Protein AF-A0A4S8HKI6-F1 (afdb_monomer)

pLDDT: mean 85.61, std 15.05, range [47.53, 98.5]

Solvent-accessible surface area (backbone atoms only — not comparable to full-atom values): 11662 Å² total; per-residue (Å²): 144,85,76,68,74,72,68,68,72,68,76,62,82,80,56,52,63,74,30,17,87,84,38,19,69,59,22,41,39,54,48,58,76,72,48,58,68,68,61,51,50,51,51,51,52,51,44,50,51,44,29,67,66,37,73,89,44,83,36,55,47,68,68,48,38,51,49,52,54,55,51,49,60,55,46,56,44,35,53,42,26,53,49,51,52,43,52,52,51,54,53,65,75,52,72,72,84,74,88,76,61,76,68,60,72,59,65,76,49,80,81,59,84,74,62,50,74,67,40,67,75,41,31,66,57,48,54,51,53,48,62,70,75,43,53,69,70,56,52,56,50,52,50,51,55,48,48,51,36,35,53,72,51,59,86,86,44,90,79,67,69,53,45,70,58,48,53,53,52,47,54,53,50,52,36,42,53,49,8,50,50,47,44,51,53,52,54,57,52,51,53,55,52,53,53,54,53,58,62,73,75,108

Secondary structure (DSSP, 8-state):
--SSHHHHGGGSPPPHHHHTTT-HHHHHHHHHHHS-HHHHHHHHHHHHHHHHH-TTSGGGSHHHHHHHHHHHHHHHHHHHHHHHHHHHHHHHHS--SS---HHHHHTT-TT--S--HHHHH-THHHHHHHHHHS-HHHHHHHHHHHHHHHHS--TTSTT---HHHHHHHHHHHHHHHHHHHHHHHHHHHHHHHHHHHHHTT-

Structure (mmCIF, N/CA/C/O backbone):
data_AF-A0A4S8HKI6-F1
#
_entry.id   AF-A0A4S8HKI6-F1
#
loop_
_atom_site.group_PDB
_atom_site.id
_atom_site.type_symbol
_atom_site.label_atom_id
_atom_site.label_alt_id
_atom_site.label_comp_id
_atom_site.label_asym_id
_atom_site.label_entity_id
_atom_site.label_seq_id
_atom_site.pdbx_PDB_ins_code
_atom_site.Cartn_x
_atom_site.Cartn_y
_atom_site.Cartn_z
_atom_site.occupancy
_atom_site.B_iso_or_equiv
_atom_site.auth_seq_id
_atom_site.auth_comp_id
_atom_site.auth_asym_id
_atom_site.auth_atom_id
_atom_site.pdbx_PDB_model_num
ATOM 1 N N . MET A 1 1 ? -36.239 -19.008 -20.491 1.00 48.88 1 MET A N 1
ATOM 2 C CA . MET A 1 1 ? -35.028 -19.655 -19.942 1.00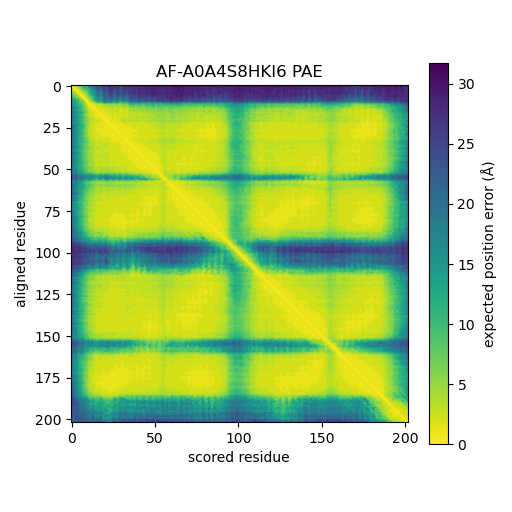 48.88 1 MET A CA 1
ATOM 3 C C . MET A 1 1 ? -33.918 -18.611 -19.853 1.00 48.88 1 MET A C 1
ATOM 5 O O . MET A 1 1 ? -33.192 -18.470 -20.813 1.00 48.88 1 MET A O 1
ATOM 9 N N . ASN A 1 2 ? -33.853 -17.813 -18.780 1.00 49.78 2 ASN A N 1
ATOM 10 C CA . ASN A 1 2 ? -32.766 -16.835 -18.533 1.00 49.78 2 ASN A CA 1
ATOM 11 C C . ASN A 1 2 ? -32.572 -16.546 -17.024 1.00 49.78 2 ASN A C 1
ATOM 13 O O . ASN A 1 2 ? -31.948 -15.566 -16.647 1.00 49.78 2 ASN A O 1
ATOM 17 N N . SER A 1 3 ? -33.130 -17.386 -16.142 1.00 54.09 3 SER A N 1
ATOM 18 C CA . SER A 1 3 ? -33.258 -17.087 -14.703 1.00 54.09 3 SER A CA 1
ATOM 19 C C . SER A 1 3 ? -32.370 -17.946 -13.796 1.00 54.09 3 SER A C 1
ATOM 21 O O . SER A 1 3 ? -32.355 -17.718 -12.593 1.00 54.09 3 SER A O 1
ATOM 23 N N . VAL A 1 4 ? -31.658 -18.941 -14.336 1.00 49.88 4 VAL A N 1
ATOM 24 C CA . VAL A 1 4 ? -30.911 -19.917 -13.515 1.00 49.88 4 VAL A CA 1
ATOM 25 C C . VAL A 1 4 ? -29.419 -19.571 -13.420 1.00 49.88 4 VAL A C 1
ATOM 27 O O . VAL A 1 4 ? -28.803 -19.820 -12.394 1.00 49.88 4 VAL A O 1
ATOM 30 N N . VAL A 1 5 ? -28.853 -18.883 -14.419 1.00 50.66 5 VAL A N 1
ATOM 31 C CA . VAL A 1 5 ? -27.419 -18.520 -14.433 1.00 50.66 5 VAL A CA 1
ATOM 32 C C . VAL A 1 5 ? -27.085 -17.398 -13.434 1.00 50.66 5 VAL A C 1
ATOM 34 O O . VAL A 1 5 ? -25.952 -17.291 -12.985 1.00 50.66 5 VAL A O 1
ATOM 37 N N . ALA A 1 6 ? -28.064 -16.583 -13.023 1.00 51.50 6 ALA A N 1
ATOM 38 C CA . ALA A 1 6 ? -27.828 -15.471 -12.097 1.00 51.50 6 ALA A CA 1
ATOM 39 C C . ALA A 1 6 ? -27.649 -15.906 -10.627 1.00 51.50 6 ALA A C 1
ATOM 41 O O . ALA A 1 6 ? -27.037 -15.177 -9.853 1.00 51.50 6 ALA A O 1
ATOM 42 N N . ALA A 1 7 ? -28.162 -17.077 -10.231 1.00 50.75 7 ALA A N 1
ATOM 43 C CA . ALA A 1 7 ? -28.170 -17.500 -8.827 1.00 50.75 7 ALA A CA 1
ATOM 44 C C . ALA A 1 7 ? -26.897 -18.258 -8.401 1.00 50.75 7 ALA A C 1
ATOM 46 O O . ALA A 1 7 ? -26.519 -18.199 -7.236 1.00 50.75 7 ALA A O 1
ATOM 47 N N . GLU A 1 8 ? -26.202 -18.930 -9.324 1.00 50.12 8 GLU A N 1
ATOM 48 C CA . GLU A 1 8 ? -24.994 -19.712 -8.998 1.00 50.12 8 GLU A CA 1
ATOM 49 C C . GLU A 1 8 ? -23.696 -18.885 -8.989 1.00 50.12 8 GLU A C 1
ATOM 51 O O . GLU A 1 8 ? -22.711 -19.290 -8.372 1.00 50.12 8 GLU A O 1
ATOM 56 N N . VAL A 1 9 ? -23.686 -17.698 -9.607 1.00 54.78 9 VAL A N 1
ATOM 57 C CA . VAL A 1 9 ? -22.499 -16.818 -9.670 1.00 54.78 9 VAL A CA 1
ATOM 58 C C . VAL A 1 9 ? -22.186 -16.148 -8.315 1.00 54.78 9 VAL A C 1
ATOM 60 O O . VAL A 1 9 ? -21.063 -15.702 -8.096 1.00 54.78 9 VAL A O 1
ATOM 63 N N . LEU A 1 10 ? -23.130 -16.148 -7.366 1.00 57.88 10 LEU A N 1
ATOM 64 C CA . LEU A 1 10 ? -23.030 -15.468 -6.063 1.00 57.88 10 LEU A CA 1
ATOM 65 C C . LEU A 1 10 ? -22.476 -16.324 -4.905 1.00 57.88 10 LEU A C 1
ATOM 67 O O . LEU A 1 10 ? -22.421 -15.847 -3.777 1.00 57.88 10 LEU A O 1
ATOM 71 N N . ASN A 1 11 ? -22.031 -17.562 -5.151 1.00 77.50 11 ASN A N 1
ATOM 72 C CA . ASN A 1 11 ? -21.478 -18.427 -4.093 1.00 77.50 11 ASN A CA 1
ATOM 73 C C . ASN A 1 11 ? -19.980 -18.207 -3.808 1.00 77.50 11 ASN A C 1
ATOM 75 O O . ASN A 1 11 ? -19.404 -18.903 -2.970 1.00 77.50 11 ASN A O 1
ATOM 79 N N . LYS A 1 12 ? -19.317 -17.274 -4.502 1.00 78.38 12 LYS A N 1
ATOM 80 C CA . LYS A 1 12 ? -17.920 -16.936 -4.206 1.00 78.38 12 LYS A CA 1
ATOM 81 C C . LYS A 1 12 ? -17.862 -15.932 -3.051 1.00 78.38 12 LYS A C 1
ATOM 83 O O . LYS A 1 12 ? -18.646 -14.984 -3.053 1.00 78.38 12 LYS A O 1
ATOM 88 N N . PRO A 1 13 ? -16.945 -16.103 -2.081 1.00 81.50 13 PRO A N 1
ATOM 89 C CA . PRO A 1 13 ? -16.710 -15.081 -1.070 1.00 81.50 13 PRO A CA 1
ATOM 90 C C . PRO A 1 13 ? -16.376 -13.739 -1.737 1.00 81.50 13 PRO A C 1
ATOM 92 O O . PRO A 1 13 ? -15.633 -13.748 -2.722 1.00 81.50 13 PRO A O 1
ATOM 95 N N . PRO A 1 14 ? -16.867 -12.606 -1.203 1.00 85.44 14 PRO A N 1
ATOM 96 C CA . PRO A 1 14 ? -16.538 -11.294 -1.747 1.00 85.44 14 PRO A CA 1
ATOM 97 C C . PRO A 1 14 ? -15.029 -11.058 -1.678 1.00 85.44 14 PRO A C 1
ATOM 99 O O . PRO A 1 14 ? -14.373 -11.476 -0.707 1.00 85.44 14 PRO A O 1
ATOM 102 N N . LEU A 1 15 ? -14.485 -10.388 -2.693 1.00 89.00 15 LEU A N 1
ATOM 103 C CA . LEU A 1 15 ? -13.084 -9.966 -2.709 1.00 89.00 15 LEU A CA 1
ATOM 104 C C . LEU A 1 15 ? -12.841 -8.895 -1.635 1.00 89.00 15 LEU A C 1
ATOM 106 O O . LEU A 1 15 ? -13.753 -8.164 -1.253 1.00 89.00 15 LEU A O 1
ATOM 110 N N . CYS A 1 16 ? -11.609 -8.775 -1.132 1.00 90.94 16 CYS A N 1
ATOM 111 C CA . CYS A 1 16 ? -11.293 -7.778 -0.100 1.00 90.94 16 CYS A CA 1
ATOM 112 C C . CYS A 1 16 ? -11.564 -6.342 -0.582 1.00 90.94 16 CYS A C 1
ATOM 114 O O . CYS A 1 16 ? -12.108 -5.542 0.177 1.00 90.94 16 CYS A O 1
ATOM 116 N N . ILE A 1 17 ? -11.291 -6.054 -1.859 1.00 93.56 17 ILE A N 1
ATOM 117 C CA . ILE A 1 17 ? -11.549 -4.746 -2.475 1.00 93.56 17 ILE A CA 1
ATOM 118 C C . ILE A 1 17 ? -13.040 -4.364 -2.454 1.00 93.56 17 ILE A C 1
ATOM 120 O O . ILE A 1 17 ? -13.378 -3.198 -2.285 1.00 93.56 17 ILE A O 1
ATOM 124 N N . GLU A 1 18 ? -13.948 -5.343 -2.525 1.00 92.56 18 GLU A N 1
ATOM 125 C CA . GLU A 1 18 ? -15.399 -5.111 -2.465 1.00 92.56 18 GLU A CA 1
ATOM 126 C C . GLU A 1 18 ? -15.857 -4.679 -1.064 1.00 92.56 18 GLU A C 1
ATOM 128 O O . GLU A 1 18 ? -16.915 -4.071 -0.911 1.00 92.56 18 GLU A O 1
ATOM 133 N N . LEU A 1 19 ? -15.061 -4.970 -0.029 1.00 93.69 19 LEU A N 1
ATOM 134 C CA . LEU A 1 19 ? -15.367 -4.604 1.352 1.00 93.69 19 LEU A CA 1
ATOM 135 C C . LEU A 1 19 ? -14.897 -3.195 1.712 1.00 93.69 19 LEU A C 1
ATOM 137 O O . LEU A 1 19 ? -15.393 -2.640 2.689 1.00 93.69 19 LEU A O 1
ATOM 141 N N . VAL A 1 20 ? -13.976 -2.603 0.948 1.00 95.81 20 VAL A N 1
ATOM 142 C CA . VAL A 1 20 ? -13.347 -1.307 1.256 1.00 95.81 20 VAL A CA 1
ATOM 143 C C . VAL A 1 20 ? -14.373 -0.214 1.545 1.00 95.81 20 VAL A C 1
ATOM 145 O O . VAL A 1 20 ? -14.233 0.555 2.501 1.00 95.81 20 VAL A O 1
ATOM 148 N N . GLU A 1 21 ? -15.421 -0.135 0.725 1.00 94.62 21 GLU A N 1
ATOM 149 C CA . GLU A 1 21 ? -16.392 0.946 0.840 1.00 94.62 21 GLU A CA 1
ATOM 150 C C . GLU A 1 21 ? -17.306 0.799 2.046 1.00 94.62 21 GLU A C 1
ATOM 152 O O . GLU A 1 21 ? -17.712 1.819 2.607 1.00 94.62 21 GLU A O 1
ATOM 157 N N . THR A 1 22 ? -17.638 -0.435 2.436 1.00 95.00 22 THR A N 1
ATOM 158 C CA . THR A 1 22 ? -18.609 -0.756 3.490 1.00 95.00 22 THR A CA 1
ATOM 159 C C . THR A 1 22 ? -17.942 -0.993 4.839 1.00 95.00 22 THR A C 1
ATOM 161 O O . THR A 1 22 ? -18.413 -0.476 5.855 1.00 95.00 22 THR A O 1
ATOM 164 N N . ASP A 1 23 ? -16.811 -1.686 4.852 1.00 95.31 23 ASP A N 1
ATOM 165 C CA . ASP A 1 23 ? -16.097 -2.134 6.044 1.00 95.31 23 ASP A CA 1
ATOM 166 C C . ASP A 1 23 ? -14.570 -2.170 5.794 1.00 95.31 23 ASP A C 1
ATOM 168 O O . ASP A 1 23 ? -13.978 -3.235 5.591 1.00 95.31 23 ASP A O 1
ATOM 172 N N . PRO A 1 24 ? -13.911 -0.994 5.779 1.00 96.12 24 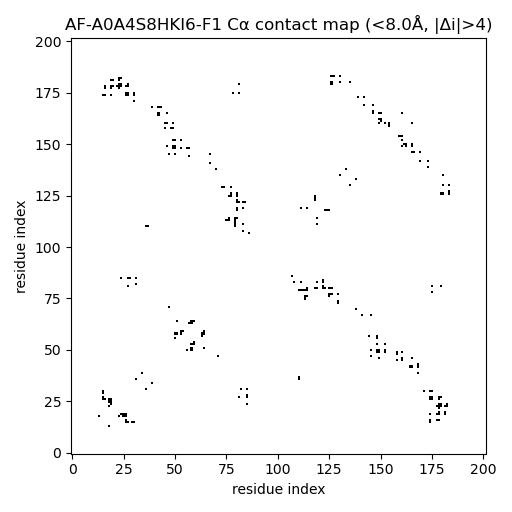PRO A N 1
ATOM 173 C CA . PRO A 1 24 ? -12.492 -0.886 5.462 1.00 96.12 24 PRO A CA 1
ATOM 174 C C . PRO A 1 24 ? -11.594 -1.591 6.486 1.00 96.12 24 PRO A C 1
ATOM 176 O O . PRO A 1 24 ? -10.583 -2.169 6.104 1.00 96.12 24 PRO A O 1
ATOM 179 N N . LEU A 1 25 ? -11.960 -1.601 7.774 1.00 95.12 25 LEU A N 1
ATOM 180 C CA . LEU A 1 25 ? -11.174 -2.306 8.795 1.00 95.12 25 LEU A CA 1
ATOM 181 C C . LEU A 1 25 ? -11.209 -3.819 8.572 1.00 95.12 25 LEU A C 1
ATOM 183 O O . LEU A 1 25 ? -10.178 -4.481 8.674 1.00 95.12 25 LEU A O 1
ATOM 187 N N . ARG A 1 26 ? -12.363 -4.369 8.178 1.00 94.88 26 ARG A N 1
ATOM 188 C CA . ARG A 1 26 ? -12.456 -5.779 7.796 1.00 94.88 26 ARG A CA 1
ATOM 189 C C . ARG A 1 26 ? -11.697 -6.094 6.511 1.00 94.88 26 ARG A C 1
ATOM 191 O O . ARG A 1 26 ? -11.123 -7.175 6.419 1.00 94.88 26 ARG A O 1
ATOM 198 N N . ALA A 1 27 ? -11.677 -5.188 5.533 1.00 96.75 27 ALA A N 1
ATOM 199 C CA . ALA A 1 27 ? -10.852 -5.351 4.336 1.00 96.75 27 ALA A CA 1
ATOM 200 C C . ALA A 1 27 ? -9.359 -5.443 4.703 1.00 96.75 27 ALA A C 1
ATOM 202 O O . ALA A 1 27 ? -8.692 -6.384 4.278 1.00 96.75 27 ALA A O 1
ATOM 203 N N . ILE A 1 28 ? -8.874 -4.539 5.568 1.00 96.69 28 ILE A N 1
ATOM 204 C CA . ILE A 1 28 ? -7.500 -4.558 6.103 1.00 96.69 28 ILE A CA 1
ATOM 205 C C . ILE A 1 28 ? -7.210 -5.880 6.816 1.00 96.69 28 ILE A C 1
ATOM 207 O O . ILE A 1 28 ? -6.212 -6.532 6.516 1.00 96.69 28 ILE A O 1
ATOM 211 N N . ALA A 1 29 ? -8.099 -6.302 7.720 1.00 95.62 29 ALA A N 1
ATOM 212 C CA . ALA A 1 29 ? -7.920 -7.539 8.470 1.00 95.62 29 ALA A CA 1
ATOM 213 C C . ALA A 1 29 ? -7.820 -8.759 7.548 1.00 95.62 29 ALA A C 1
ATOM 215 O O . ALA A 1 29 ? -6.888 -9.541 7.678 1.00 95.62 29 ALA A O 1
ATOM 216 N N . ARG A 1 30 ? -8.708 -8.881 6.551 1.00 95.25 30 ARG A N 1
ATOM 217 C CA . ARG A 1 30 ? -8.679 -10.016 5.616 1.00 95.25 30 ARG A CA 1
ATOM 218 C C . ARG A 1 30 ? -7.404 -10.076 4.783 1.00 95.25 30 ARG A C 1
ATOM 220 O O . ARG A 1 30 ? -6.958 -11.180 4.486 1.00 95.25 30 ARG A O 1
ATOM 227 N N . VAL A 1 31 ? -6.843 -8.929 4.393 1.00 96.69 31 VAL A N 1
ATOM 228 C CA . VAL A 1 31 ? -5.553 -8.908 3.692 1.00 96.69 31 VAL A CA 1
ATOM 229 C C . VAL A 1 31 ? -4.468 -9.444 4.622 1.00 96.69 31 VAL A C 1
ATOM 231 O O . VAL A 1 31 ? -3.830 -10.432 4.268 1.00 96.69 31 VAL A O 1
ATOM 234 N N . PHE A 1 32 ? -4.322 -8.892 5.832 1.00 96.25 32 PHE A N 1
ATOM 235 C CA . PHE A 1 32 ? -3.295 -9.339 6.784 1.00 96.25 32 PHE A CA 1
ATOM 236 C C . PHE A 1 32 ? -3.469 -10.782 7.274 1.00 96.25 32 PHE A C 1
ATOM 238 O O . PHE A 1 32 ? -2.469 -11.459 7.483 1.00 96.25 32 PHE A O 1
ATOM 245 N N . ASP A 1 33 ? -4.697 -11.290 7.374 1.00 94.62 33 ASP A N 1
ATOM 246 C CA . ASP A 1 33 ? -4.962 -12.700 7.687 1.00 94.62 33 ASP A CA 1
ATOM 247 C C . ASP A 1 33 ? -4.514 -13.647 6.556 1.00 94.62 33 ASP A C 1
ATOM 249 O O . ASP A 1 33 ? -4.295 -14.838 6.783 1.00 94.62 33 ASP A O 1
ATOM 253 N N . SER A 1 34 ? -4.410 -13.139 5.323 1.00 95.12 34 SER A N 1
ATOM 254 C CA . SER A 1 34 ? -4.091 -13.929 4.126 1.00 95.12 34 SER A CA 1
ATOM 255 C C . SER A 1 34 ? -2.624 -13.865 3.694 1.00 95.12 34 SER A C 1
ATOM 257 O O . SER A 1 34 ? -2.202 -14.681 2.870 1.00 95.12 34 SER A O 1
ATOM 259 N N . ILE A 1 35 ? -1.842 -12.935 4.251 1.00 95.06 35 ILE A N 1
ATOM 260 C CA . ILE A 1 35 ? -0.442 -12.707 3.878 1.00 95.06 35 ILE A CA 1
ATOM 261 C C . ILE A 1 35 ? 0.488 -12.856 5.082 1.00 95.06 35 ILE A C 1
ATOM 263 O O . ILE A 1 35 ? 0.145 -12.516 6.209 1.00 95.06 35 ILE A O 1
ATOM 267 N N . ASP A 1 36 ? 1.722 -13.290 4.832 1.00 94.25 36 ASP A N 1
ATOM 268 C CA . ASP A 1 36 ? 2.803 -13.067 5.789 1.00 94.25 36 ASP A CA 1
ATOM 269 C C . ASP A 1 36 ? 3.372 -11.658 5.581 1.00 94.25 36 ASP A C 1
ATOM 271 O O . ASP A 1 36 ? 3.884 -11.344 4.503 1.00 94.25 36 ASP A O 1
ATOM 275 N N . PHE A 1 37 ? 3.267 -10.802 6.601 1.00 94.00 37 PHE A N 1
ATOM 276 C CA . PHE A 1 37 ? 3.624 -9.386 6.477 1.00 94.00 37 PHE A CA 1
ATOM 277 C C . PHE A 1 37 ? 5.104 -9.161 6.126 1.00 94.00 37 PHE A C 1
ATOM 279 O O . PHE A 1 37 ? 5.413 -8.281 5.322 1.00 94.00 37 PHE A O 1
ATOM 286 N N . ASP A 1 38 ? 6.018 -9.988 6.640 1.00 92.44 38 ASP A N 1
ATOM 287 C CA . ASP A 1 38 ? 7.451 -9.852 6.353 1.00 92.44 38 ASP A CA 1
ATOM 288 C C . ASP A 1 38 ? 7.759 -10.256 4.909 1.00 92.44 38 ASP A C 1
ATOM 290 O O . ASP A 1 38 ? 8.489 -9.563 4.195 1.00 92.44 38 ASP A O 1
ATOM 294 N N . CYS A 1 39 ? 7.145 -11.342 4.432 1.00 92.62 39 CYS A N 1
ATOM 295 C CA . CYS A 1 39 ? 7.224 -11.753 3.036 1.00 92.62 39 CYS A CA 1
ATOM 296 C C . CYS A 1 39 ? 6.630 -10.694 2.099 1.00 92.62 39 CYS A C 1
ATOM 298 O O . CYS A 1 39 ? 7.230 -10.380 1.067 1.00 92.62 39 CYS A O 1
ATOM 300 N N . PHE A 1 40 ? 5.481 -10.118 2.462 1.00 95.12 40 PHE A N 1
ATOM 301 C CA . PHE A 1 40 ? 4.851 -9.036 1.711 1.00 95.12 40 PHE A CA 1
ATOM 302 C C . PHE A 1 40 ? 5.788 -7.830 1.591 1.00 95.12 40 PHE A C 1
ATOM 304 O O . PHE A 1 40 ? 6.064 -7.383 0.478 1.00 95.12 40 PHE A O 1
ATOM 311 N N . ARG A 1 41 ? 6.376 -7.371 2.701 1.00 94.62 41 ARG A N 1
ATOM 312 C CA . ARG A 1 41 ? 7.347 -6.265 2.710 1.00 94.62 41 ARG A CA 1
ATOM 313 C C . ARG A 1 41 ? 8.603 -6.556 1.909 1.00 94.62 41 ARG A C 1
ATOM 315 O O . ARG A 1 41 ? 9.098 -5.674 1.211 1.00 94.62 41 ARG A O 1
ATOM 322 N N . LEU A 1 42 ? 9.124 -7.778 1.996 1.00 93.06 42 LEU A N 1
ATOM 323 C CA . LEU A 1 42 ? 10.285 -8.191 1.216 1.00 93.06 42 LEU A CA 1
ATOM 324 C C . LEU A 1 42 ? 9.982 -8.145 -0.287 1.00 93.06 42 LEU A C 1
ATOM 326 O O . LEU A 1 42 ? 10.806 -7.660 -1.062 1.00 93.06 42 LEU A O 1
ATOM 330 N N . ASN A 1 43 ? 8.811 -8.633 -0.707 1.00 93.44 43 ASN A N 1
ATOM 331 C CA . ASN A 1 43 ? 8.390 -8.568 -2.107 1.00 93.44 43 ASN A CA 1
ATOM 332 C C . ASN A 1 43 ? 8.165 -7.119 -2.555 1.00 93.44 43 ASN A C 1
ATOM 334 O O . ASN A 1 43 ? 8.610 -6.757 -3.641 1.00 93.44 43 ASN A O 1
ATOM 338 N N . LEU A 1 44 ? 7.555 -6.289 -1.708 1.00 96.06 44 LEU A N 1
ATOM 339 C CA . LEU A 1 44 ? 7.323 -4.872 -1.972 1.00 96.06 44 LEU A CA 1
ATOM 340 C C . LEU A 1 44 ? 8.642 -4.098 -2.149 1.00 96.06 44 LEU A C 1
ATOM 342 O O . LEU A 1 44 ? 8.796 -3.358 -3.115 1.00 96.06 44 LEU A O 1
ATOM 346 N N . ASN A 1 45 ? 9.631 -4.339 -1.283 1.00 95.38 45 ASN A N 1
ATOM 347 C CA . ASN A 1 45 ? 10.972 -3.756 -1.400 1.00 95.38 45 ASN A CA 1
ATOM 348 C C . ASN A 1 45 ? 11.686 -4.202 -2.682 1.00 95.38 45 ASN A C 1
ATOM 350 O O . ASN A 1 45 ? 12.266 -3.384 -3.391 1.00 95.38 45 ASN A O 1
ATOM 354 N N . ARG A 1 46 ? 11.617 -5.494 -3.026 1.00 93.62 46 ARG A N 1
ATOM 355 C CA . ARG A 1 46 ? 12.173 -5.992 -4.294 1.00 93.62 46 ARG A CA 1
ATOM 356 C C . ARG A 1 46 ? 11.507 -5.326 -5.492 1.00 93.62 46 ARG A C 1
ATOM 358 O O . ARG A 1 46 ? 12.211 -4.895 -6.392 1.00 93.62 46 ARG A O 1
ATOM 365 N N . TRP A 1 47 ? 10.182 -5.210 -5.485 1.00 95.12 47 TRP A N 1
ATOM 366 C CA . TRP A 1 47 ? 9.425 -4.531 -6.535 1.00 95.12 47 TRP A CA 1
ATOM 367 C C . TRP A 1 47 ? 9.789 -3.051 -6.657 1.00 95.12 47 TRP A C 1
ATOM 369 O O . TRP A 1 47 ? 9.950 -2.550 -7.768 1.00 95.12 47 TRP A O 1
ATOM 379 N N . PHE A 1 48 ? 10.002 -2.364 -5.539 1.00 95.75 48 PHE A N 1
ATOM 380 C CA . PHE A 1 48 ? 10.492 -0.991 -5.536 1.00 95.75 48 PHE A CA 1
ATOM 381 C C . PHE A 1 48 ? 11.875 -0.883 -6.178 1.00 95.75 48 PHE A C 1
ATOM 383 O O . PHE A 1 48 ? 12.044 -0.136 -7.137 1.00 95.75 48 PHE A O 1
ATOM 390 N N . HIS A 1 49 ? 12.849 -1.667 -5.710 1.00 93.31 49 HIS A N 1
ATOM 391 C CA . HIS A 1 49 ? 14.203 -1.647 -6.267 1.00 93.31 49 HIS A CA 1
ATOM 392 C C . HIS A 1 49 ? 14.212 -1.925 -7.764 1.00 93.31 49 HIS A C 1
ATOM 394 O O . HIS A 1 49 ? 14.858 -1.209 -8.523 1.00 93.31 49 HIS A O 1
ATOM 400 N N . ALA A 1 50 ? 13.438 -2.917 -8.182 1.00 91.00 50 ALA A N 1
ATOM 401 C CA . ALA A 1 50 ? 13.375 -3.323 -9.566 1.00 91.00 50 ALA A CA 1
ATOM 402 C C . ALA A 1 50 ? 12.774 -2.207 -10.454 1.00 91.00 50 ALA A C 1
ATOM 404 O O . ALA A 1 50 ? 13.285 -1.944 -11.537 1.00 91.00 50 ALA A O 1
ATOM 405 N N . ALA A 1 51 ? 11.787 -1.447 -9.964 1.00 92.12 51 ALA A N 1
ATOM 406 C CA . ALA A 1 51 ? 11.262 -0.275 -10.672 1.00 92.12 51 ALA A CA 1
ATOM 407 C C . ALA A 1 51 ? 12.261 0.897 -10.761 1.00 92.12 51 ALA A C 1
ATOM 409 O O . ALA A 1 51 ? 12.269 1.620 -11.753 1.00 92.12 51 ALA A O 1
ATOM 410 N N . ILE A 1 52 ? 13.108 1.087 -9.745 1.00 91.62 52 ILE A N 1
ATOM 411 C CA . ILE A 1 52 ? 14.126 2.153 -9.711 1.00 91.62 52 ILE A CA 1
ATOM 412 C C . ILE A 1 52 ? 15.342 1.817 -10.590 1.00 91.62 52 ILE A C 1
ATOM 414 O O . ILE A 1 52 ? 15.981 2.718 -11.144 1.00 91.62 52 ILE A O 1
ATOM 418 N N . GLU A 1 53 ? 15.692 0.535 -10.685 1.00 88.19 53 GLU A N 1
ATOM 419 C CA . GLU A 1 53 ? 16.797 0.039 -11.511 1.00 88.19 53 GLU A CA 1
ATOM 420 C C . GLU A 1 53 ? 16.402 -0.120 -12.983 1.00 88.19 53 GLU A C 1
ATOM 422 O O . GLU A 1 53 ? 17.268 0.019 -13.850 1.00 88.19 53 GLU A O 1
ATOM 427 N N . ASN A 1 54 ? 15.114 -0.331 -13.277 1.00 83.56 54 ASN A N 1
ATOM 428 C CA . ASN A 1 54 ? 14.607 -0.422 -14.642 1.00 83.56 54 ASN A CA 1
ATOM 429 C C . ASN A 1 54 ? 14.778 0.918 -15.385 1.00 83.56 54 ASN A C 1
ATOM 431 O O . ASN A 1 54 ? 14.075 1.897 -15.134 1.00 83.56 54 ASN A O 1
ATOM 435 N N . GLN A 1 55 ? 15.735 0.955 -16.316 1.00 75.44 55 GLN A N 1
ATOM 436 C CA . GLN A 1 55 ? 16.070 2.142 -17.111 1.00 75.44 55 GLN A CA 1
ATOM 437 C C . GLN A 1 55 ? 15.1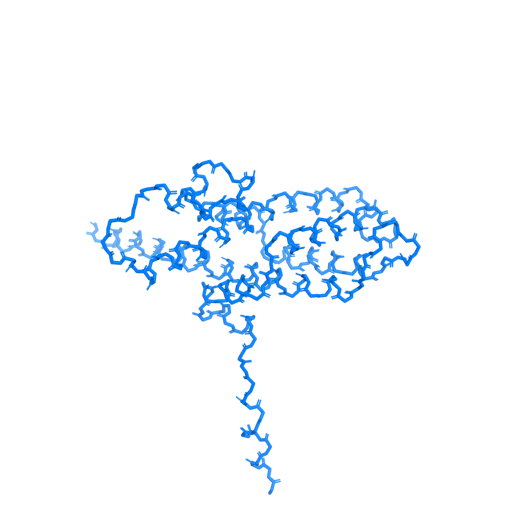28 2.373 -18.304 1.00 75.44 55 GLN A C 1
ATOM 439 O O . GLN A 1 55 ? 15.268 3.385 -18.975 1.00 75.44 55 GLN A O 1
ATOM 444 N N . ASN A 1 56 ? 14.175 1.471 -18.567 1.00 72.81 56 ASN A N 1
ATOM 445 C CA . ASN A 1 56 ? 13.316 1.502 -19.758 1.00 72.81 56 ASN A CA 1
ATOM 446 C C . ASN A 1 56 ? 11.860 1.905 -19.457 1.00 72.81 56 ASN A C 1
ATOM 448 O O . ASN A 1 56 ? 10.952 1.541 -20.203 1.00 72.81 56 ASN A O 1
ATOM 452 N N . HIS A 1 57 ? 11.607 2.612 -18.355 1.00 82.81 57 HIS A N 1
ATOM 453 C CA . HIS A 1 57 ? 10.249 2.923 -17.899 1.00 82.81 57 HIS A CA 1
ATOM 454 C C . HIS A 1 57 ? 10.107 4.393 -17.466 1.00 82.81 57 HIS A C 1
ATOM 456 O O . HIS A 1 57 ? 11.077 5.146 -17.450 1.00 82.81 57 HIS A O 1
ATOM 462 N N . VAL A 1 58 ? 8.900 4.801 -17.053 1.00 88.88 58 VAL A N 1
ATOM 463 C CA . VAL A 1 58 ? 8.554 6.147 -16.542 1.00 88.88 58 VAL A CA 1
ATOM 464 C C . VAL A 1 58 ? 9.500 6.671 -15.447 1.00 88.88 58 VAL A C 1
ATOM 466 O O . VAL A 1 58 ? 9.585 7.874 -15.226 1.00 88.88 58 VAL A O 1
ATOM 469 N N . TYR A 1 59 ? 10.246 5.784 -14.780 1.00 92.81 59 TYR A N 1
ATOM 470 C CA . TYR A 1 59 ? 11.218 6.112 -13.731 1.00 92.81 59 TYR A CA 1
ATOM 471 C C . TYR A 1 59 ? 12.640 6.395 -14.242 1.00 92.81 59 TYR A C 1
ATOM 473 O O . TYR A 1 59 ? 13.558 6.618 -13.439 1.00 92.81 59 TYR A O 1
ATOM 481 N N . GLU A 1 60 ? 12.846 6.422 -15.562 1.00 88.62 60 GLU A N 1
ATOM 482 C CA . GLU A 1 60 ? 14.081 6.924 -16.169 1.00 88.62 60 GLU A CA 1
ATOM 483 C C . GLU A 1 60 ? 14.318 8.383 -15.751 1.00 88.62 60 GLU A C 1
ATOM 485 O O . GLU A 1 60 ? 15.419 8.744 -15.326 1.00 88.62 60 GLU A O 1
ATOM 490 N N . GLU A 1 61 ? 13.263 9.202 -15.758 1.00 92.19 61 GLU A N 1
ATOM 491 C CA . GLU A 1 61 ? 13.347 10.592 -15.328 1.00 92.19 61 GLU A CA 1
ATOM 492 C C . GLU A 1 61 ? 13.518 10.714 -13.807 1.00 92.19 61 GLU A C 1
ATOM 494 O O . GLU A 1 61 ? 12.811 10.101 -12.999 1.00 92.19 61 GLU A O 1
ATOM 499 N N . HIS A 1 62 ? 14.445 11.584 -13.398 1.00 91.44 62 HIS A N 1
ATOM 500 C CA . HIS A 1 62 ? 14.785 11.789 -11.990 1.00 91.44 62 HIS A CA 1
ATOM 501 C C . HIS A 1 62 ? 13.580 12.208 -11.132 1.00 91.44 62 HIS A C 1
ATOM 503 O O . HIS A 1 62 ? 13.440 11.737 -10.004 1.00 91.44 62 HIS A O 1
ATOM 509 N N . CYS A 1 63 ? 12.701 13.064 -11.658 1.00 94.00 63 CYS A N 1
ATOM 510 C CA . CYS A 1 63 ? 11.533 13.560 -10.931 1.00 94.00 63 CYS A C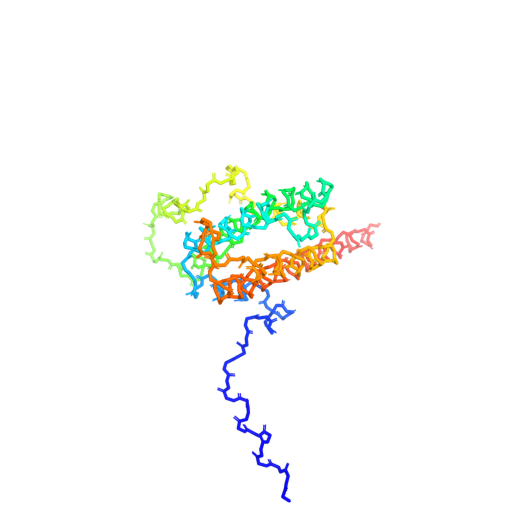A 1
ATOM 511 C C . CYS A 1 63 ? 10.517 12.447 -10.624 1.00 94.00 63 CYS A C 1
ATOM 513 O O . CYS A 1 63 ? 10.033 12.370 -9.495 1.00 94.00 63 CYS A O 1
ATOM 515 N N . HIS A 1 64 ? 10.240 11.557 -11.580 1.00 94.50 64 HIS A N 1
ATOM 516 C CA . HIS A 1 64 ? 9.348 10.413 -11.387 1.00 94.50 64 HIS A CA 1
ATOM 517 C C . HIS A 1 64 ? 9.929 9.428 -10.374 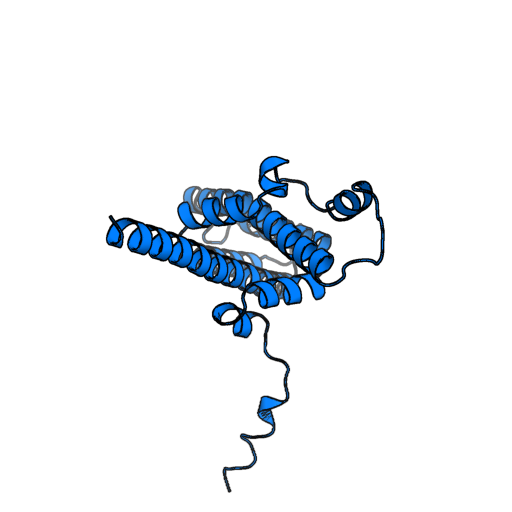1.00 94.50 64 HIS A C 1
ATOM 519 O O . HIS A 1 64 ? 9.248 9.019 -9.435 1.00 94.50 64 HIS A O 1
ATOM 525 N N . ARG A 1 65 ? 11.228 9.130 -10.486 1.00 94.75 65 ARG A N 1
ATOM 526 C CA . ARG A 1 65 ? 11.947 8.288 -9.521 1.00 94.75 65 ARG A CA 1
ATOM 527 C C . ARG A 1 65 ? 11.885 8.849 -8.101 1.00 94.75 65 ARG A C 1
ATOM 529 O O . ARG A 1 65 ? 11.619 8.110 -7.158 1.00 94.75 65 ARG A O 1
ATOM 536 N N . GLN A 1 66 ? 12.105 10.154 -7.948 1.00 95.94 66 GLN A N 1
ATOM 537 C CA . GLN A 1 66 ? 12.016 10.834 -6.657 1.00 95.94 66 GLN A CA 1
ATOM 538 C C . GLN A 1 66 ? 10.586 10.809 -6.095 1.00 95.94 66 GLN A C 1
ATOM 540 O O . GLN A 1 66 ? 10.408 10.658 -4.884 1.00 95.94 66 GLN A O 1
ATOM 545 N N . GLY A 1 67 ? 9.574 10.929 -6.960 1.00 96.38 67 GLY A N 1
ATOM 546 C CA . GLY A 1 67 ? 8.164 10.774 -6.599 1.00 96.38 67 GLY A CA 1
ATOM 547 C C . GLY A 1 67 ? 7.879 9.405 -5.983 1.00 96.38 67 GLY A C 1
ATOM 548 O O . GLY A 1 67 ? 7.448 9.340 -4.829 1.00 96.38 67 GLY A O 1
ATOM 549 N N . LEU A 1 68 ? 8.232 8.324 -6.690 1.00 97.12 68 LEU A N 1
ATOM 550 C CA . LEU A 1 68 ? 8.069 6.954 -6.194 1.00 97.12 68 LEU A CA 1
ATOM 551 C C . LEU A 1 68 ? 8.852 6.716 -4.896 1.00 97.12 68 LEU A C 1
ATOM 553 O O . LEU A 1 68 ? 8.300 6.168 -3.949 1.00 97.12 68 LEU A O 1
ATOM 557 N N . GLN A 1 69 ? 10.109 7.167 -4.812 1.00 97.50 69 GLN A N 1
ATOM 558 C CA . GLN A 1 69 ? 10.917 7.074 -3.587 1.00 97.50 69 GLN A CA 1
ATOM 559 C C . GLN A 1 69 ? 10.237 7.756 -2.397 1.00 97.50 69 GLN A C 1
ATOM 561 O O . GLN A 1 69 ? 10.189 7.198 -1.303 1.00 97.50 69 GLN A O 1
ATOM 566 N N . THR A 1 70 ? 9.691 8.955 -2.610 1.00 97.94 70 THR A N 1
ATOM 567 C CA . THR A 1 70 ? 9.012 9.711 -1.554 1.00 97.94 70 THR A CA 1
ATOM 568 C C . THR A 1 70 ? 7.732 9.004 -1.114 1.00 97.94 70 THR A C 1
ATOM 570 O O . THR A 1 70 ? 7.489 8.894 0.085 1.00 97.94 70 THR A O 1
ATOM 573 N N . LEU A 1 71 ? 6.932 8.506 -2.063 1.00 98.19 71 LEU A N 1
ATOM 574 C CA . LEU A 1 71 ? 5.727 7.738 -1.753 1.00 98.19 71 LEU A CA 1
ATOM 575 C C . LEU A 1 71 ? 6.066 6.444 -1.005 1.00 98.19 71 LEU A C 1
ATOM 577 O O . LEU A 1 71 ? 5.392 6.121 -0.034 1.00 98.19 71 LEU A O 1
ATOM 581 N N . PHE A 1 72 ? 7.106 5.723 -1.429 1.00 98.12 72 PHE A N 1
ATOM 582 C CA . PHE A 1 72 ? 7.498 4.436 -0.856 1.00 98.12 72 PHE A CA 1
ATOM 583 C C . PHE A 1 72 ? 7.849 4.540 0.633 1.00 98.12 72 PHE A C 1
ATOM 585 O O . PHE A 1 72 ? 7.374 3.735 1.428 1.00 98.12 72 PHE A O 1
ATOM 592 N N . VAL A 1 73 ? 8.596 5.574 1.032 1.00 97.44 73 VAL A N 1
ATOM 593 C CA . VAL A 1 73 ? 8.941 5.812 2.446 1.00 97.44 73 VAL A CA 1
ATOM 594 C C . VAL A 1 73 ? 7.690 6.003 3.309 1.00 97.44 73 VAL A C 1
ATOM 596 O O . VAL A 1 73 ? 7.556 5.383 4.364 1.00 97.44 73 VAL A O 1
ATOM 599 N N . ASP A 1 74 ? 6.746 6.835 2.863 1.00 97.88 74 ASP A N 1
ATOM 600 C CA . ASP A 1 74 ? 5.505 7.058 3.614 1.00 97.88 74 ASP A CA 1
ATOM 601 C C . ASP A 1 74 ? 4.573 5.833 3.565 1.00 97.88 74 ASP A C 1
ATOM 603 O O . ASP A 1 74 ? 3.806 5.585 4.499 1.00 97.88 74 ASP A O 1
ATOM 607 N N . LEU A 1 75 ? 4.649 5.044 2.492 1.00 97.81 75 LEU A N 1
ATOM 608 C CA . LEU A 1 75 ? 3.902 3.805 2.336 1.00 97.81 75 LEU A CA 1
ATOM 609 C C . LEU A 1 75 ? 4.366 2.732 3.325 1.00 97.81 75 LEU A C 1
ATOM 611 O O . LEU A 1 75 ? 3.526 2.052 3.910 1.00 97.81 75 LEU A O 1
ATOM 615 N N . GLU A 1 76 ? 5.673 2.590 3.552 1.00 97.19 76 GLU A N 1
ATOM 616 C CA . GLU A 1 76 ? 6.199 1.648 4.545 1.00 97.19 76 GLU A CA 1
ATOM 617 C C . GLU A 1 76 ? 5.687 1.970 5.957 1.00 97.19 76 GLU A C 1
ATOM 619 O O . GLU A 1 76 ? 5.241 1.067 6.671 1.00 97.19 76 GLU A O 1
ATOM 624 N N . LEU A 1 77 ? 5.652 3.256 6.328 1.00 97.38 77 LEU A N 1
ATOM 625 C CA . LEU A 1 77 ? 5.049 3.708 7.585 1.00 97.38 77 LEU A CA 1
ATOM 626 C C . LEU A 1 77 ? 3.552 3.388 7.641 1.00 97.38 77 LEU A C 1
ATOM 628 O O . LEU A 1 77 ? 3.066 2.876 8.653 1.00 97.38 77 LEU A O 1
ATOM 632 N N . LEU A 1 78 ? 2.809 3.664 6.563 1.00 98.00 78 LEU A N 1
ATOM 633 C CA . LEU A 1 78 ? 1.381 3.354 6.506 1.00 98.00 78 LEU A CA 1
ATOM 634 C C . LEU A 1 78 ? 1.131 1.859 6.731 1.00 98.00 78 LEU A C 1
ATOM 636 O O . LEU A 1 78 ? 0.243 1.506 7.503 1.00 98.00 78 LEU A O 1
ATOM 640 N N . LEU A 1 79 ? 1.879 0.979 6.069 1.00 97.56 79 LEU A N 1
ATOM 641 C CA . LEU A 1 79 ? 1.654 -0.464 6.158 1.00 97.56 79 LEU A CA 1
ATOM 642 C C . LEU A 1 79 ? 1.878 -0.991 7.577 1.00 97.56 79 LEU A C 1
ATOM 644 O O . LEU A 1 79 ? 1.085 -1.804 8.051 1.00 97.56 79 LEU A O 1
ATOM 648 N N . GLU A 1 80 ? 2.895 -0.491 8.283 1.00 95.94 80 GLU A N 1
ATOM 649 C CA . GLU A 1 80 ? 3.068 -0.797 9.705 1.00 95.94 80 GLU A CA 1
ATOM 650 C C . GLU A 1 80 ? 1.909 -0.267 10.548 1.00 95.94 80 GLU A C 1
ATOM 652 O O . GLU A 1 80 ? 1.388 -0.991 11.393 1.00 95.94 80 GLU A O 1
ATOM 657 N N . ALA A 1 81 ? 1.450 0.962 10.298 1.00 96.50 81 ALA A N 1
ATOM 658 C CA . ALA A 1 81 ? 0.321 1.532 11.027 1.00 96.50 81 ALA A CA 1
ATOM 659 C C . ALA A 1 81 ? -0.960 0.701 10.836 1.00 96.50 81 ALA A C 1
ATOM 661 O O . ALA A 1 81 ? -1.669 0.420 11.803 1.00 96.50 81 ALA A O 1
ATOM 662 N N . LEU A 1 82 ? -1.236 0.248 9.609 1.00 97.06 82 LEU A N 1
ATOM 663 C CA . LEU A 1 82 ? -2.367 -0.634 9.311 1.00 97.06 82 LEU A CA 1
ATOM 664 C C . LEU A 1 82 ? -2.219 -2.001 9.987 1.00 97.06 82 LEU A C 1
ATOM 666 O O . LEU A 1 82 ? -3.209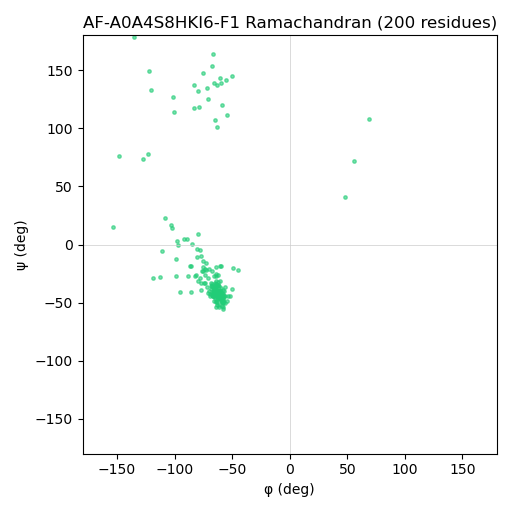 -2.533 10.493 1.00 97.06 82 LEU A O 1
ATOM 670 N N . TYR A 1 83 ? -1.003 -2.549 10.040 1.00 95.62 83 TYR A N 1
ATOM 671 C CA . TYR A 1 83 ? -0.731 -3.788 10.765 1.00 95.62 83 TYR A CA 1
ATOM 672 C C . TYR A 1 83 ? -1.011 -3.623 12.265 1.00 95.62 83 TYR A C 1
ATOM 674 O O . TYR A 1 83 ? -1.722 -4.441 12.848 1.00 95.62 83 TYR A O 1
ATOM 682 N N . VAL A 1 84 ? -0.551 -2.531 12.886 1.00 93.81 84 VAL A N 1
ATOM 683 C CA . VAL A 1 84 ? -0.839 -2.221 14.298 1.00 93.81 84 VAL A CA 1
ATOM 684 C C . VAL A 1 84 ? -2.343 -2.092 14.548 1.00 93.81 84 VAL A C 1
ATOM 686 O O . VAL A 1 84 ? -2.852 -2.679 15.503 1.00 93.81 84 VAL A O 1
ATOM 689 N N . ILE A 1 85 ? -3.076 -1.384 13.679 1.00 93.62 85 ILE A N 1
ATOM 690 C CA . ILE A 1 85 ? -4.542 -1.267 13.769 1.00 93.62 85 ILE A CA 1
ATOM 691 C C . ILE A 1 85 ? -5.189 -2.656 13.753 1.00 93.62 85 ILE A C 1
ATOM 693 O O . ILE A 1 85 ? -5.968 -2.981 14.647 1.00 93.62 85 ILE A O 1
ATOM 697 N N . HIS A 1 86 ? -4.824 -3.504 12.790 1.00 93.81 86 HIS A N 1
ATOM 698 C CA . HIS A 1 86 ? -5.337 -4.869 12.696 1.00 93.81 86 HIS A CA 1
ATOM 699 C C . HIS A 1 86 ? -5.049 -5.696 13.962 1.00 93.81 86 HIS A C 1
ATOM 701 O O . HIS A 1 86 ? -5.941 -6.366 14.487 1.00 93.81 86 HIS A O 1
ATOM 707 N N . ARG A 1 87 ? -3.828 -5.618 14.504 1.00 90.88 87 ARG A N 1
ATOM 708 C CA . ARG A 1 87 ? -3.452 -6.326 15.738 1.00 90.88 87 ARG A CA 1
ATOM 709 C C . ARG A 1 87 ? -4.249 -5.844 16.951 1.00 90.88 87 ARG A C 1
ATOM 711 O O . ARG A 1 87 ? -4.682 -6.671 17.753 1.00 90.88 87 ARG A O 1
ATOM 718 N N . ASN A 1 88 ? -4.479 -4.539 17.075 1.00 88.81 88 ASN A N 1
ATOM 719 C CA . ASN A 1 88 ? -5.264 -3.965 18.170 1.00 88.81 88 ASN A CA 1
ATOM 720 C C . ASN A 1 88 ? -6.735 -4.409 18.125 1.00 88.81 88 ASN A C 1
ATOM 722 O O . ASN A 1 88 ? -7.319 -4.713 19.169 1.00 88.81 88 ASN A O 1
ATOM 726 N N . GLU A 1 89 ? -7.319 -4.507 16.930 1.00 86.50 89 GLU A N 1
ATOM 727 C CA . GLU A 1 89 ? -8.676 -5.034 16.736 1.00 86.50 89 GLU A CA 1
ATOM 728 C C . GLU A 1 89 ? -8.770 -6.513 17.147 1.00 86.50 89 GLU A C 1
ATOM 730 O O . GLU A 1 89 ? -9.675 -6.899 17.892 1.00 86.50 89 GLU A O 1
ATOM 735 N N . LEU A 1 90 ? -7.787 -7.339 16.761 1.00 84.88 90 LEU A N 1
ATOM 736 C CA . LEU A 1 90 ? -7.728 -8.747 17.172 1.00 84.88 90 LEU A CA 1
ATOM 737 C C . LEU A 1 90 ? -7.682 -8.898 18.700 1.00 84.88 90 LEU A C 1
ATOM 739 O O . LEU A 1 90 ? -8.443 -9.689 19.261 1.00 84.88 90 LEU A O 1
ATOM 743 N N . LEU A 1 91 ? -6.845 -8.109 19.380 1.00 82.50 91 LEU A N 1
ATOM 744 C CA . LEU A 1 91 ? -6.736 -8.123 20.844 1.00 82.50 91 LEU A CA 1
ATOM 745 C C . LEU A 1 91 ? -8.023 -7.651 21.539 1.00 82.50 91 LEU A C 1
ATOM 747 O O . LEU A 1 91 ? -8.360 -8.154 22.608 1.00 82.50 91 LEU A O 1
ATOM 751 N N . SER A 1 92 ? -8.755 -6.718 20.929 1.00 80.81 92 SER A N 1
ATOM 752 C CA . SER A 1 92 ? -10.022 -6.202 21.466 1.00 80.81 92 SER A CA 1
ATOM 753 C C . SER A 1 92 ? -11.177 -7.195 21.300 1.00 80.81 92 SER A C 1
ATOM 755 O O . SER A 1 92 ? -12.060 -7.269 22.153 1.00 80.81 92 SER A O 1
ATOM 757 N N . SER A 1 93 ? -11.164 -7.982 20.220 1.00 76.50 93 SER A N 1
ATOM 758 C CA . SER A 1 93 ? -12.208 -8.970 19.906 1.00 76.50 93 SER A CA 1
ATOM 759 C C . SER A 1 93 ? -12.140 -10.248 20.756 1.00 76.50 93 SER A C 1
ATOM 761 O O . SER A 1 93 ? -13.155 -10.917 20.959 1.00 76.50 93 SER A O 1
ATOM 763 N N . HIS A 1 94 ? -10.965 -10.559 21.306 1.00 67.75 94 HIS A N 1
ATOM 764 C CA . HIS A 1 94 ? -10.738 -11.697 22.191 1.00 67.75 94 HIS A CA 1
ATOM 765 C C . HIS A 1 94 ? -10.169 -11.222 23.532 1.00 67.75 94 HIS A C 1
ATOM 767 O O . HIS A 1 94 ? -8.965 -11.361 23.765 1.00 67.75 94 HIS A O 1
ATOM 773 N N . PRO A 1 95 ? -11.005 -10.676 24.438 1.00 59.50 95 PRO A N 1
ATOM 774 C CA . PRO A 1 95 ? -10.564 -10.378 25.790 1.00 59.50 95 PRO A CA 1
ATOM 775 C C . PRO A 1 95 ? -10.177 -11.695 26.466 1.00 59.50 95 PRO A C 1
ATOM 777 O O . PRO A 1 95 ? -11.031 -12.483 26.871 1.00 59.50 95 PRO A O 1
ATOM 780 N N . LEU A 1 96 ? -8.871 -11.963 26.529 1.00 58.97 96 LEU A N 1
ATOM 781 C CA . LEU A 1 96 ? -8.330 -13.081 27.284 1.00 58.97 96 LEU A CA 1
ATOM 782 C C . LEU A 1 96 ? -8.760 -12.906 28.740 1.00 58.97 96 LEU A C 1
ATOM 784 O O . LEU A 1 96 ? -8.480 -11.888 29.375 1.00 58.97 96 LEU A O 1
ATOM 788 N N . ASP A 1 97 ? -9.489 -13.904 29.221 1.00 54.88 97 ASP A N 1
ATOM 789 C CA . ASP A 1 97 ? -10.047 -13.979 30.559 1.00 54.88 97 ASP A CA 1
ATOM 790 C C . ASP A 1 97 ? -8.927 -13.793 31.600 1.00 54.88 97 ASP A C 1
ATOM 792 O O . ASP A 1 97 ? -8.025 -14.619 31.718 1.00 54.88 97 ASP A O 1
ATOM 796 N N . GLY A 1 98 ? -8.956 -12.662 32.311 1.00 55.56 98 GLY A N 1
ATOM 797 C CA . GLY A 1 98 ? -8.164 -12.399 33.513 1.00 55.56 98 GLY A CA 1
ATOM 798 C C . GLY A 1 98 ? -6.642 -12.243 33.346 1.00 55.56 98 GLY A C 1
ATOM 799 O O . GLY A 1 98 ? -5.898 -13.213 33.287 1.00 55.56 98 GLY A O 1
ATOM 800 N N . LYS A 1 99 ? -6.161 -10.998 33.489 1.00 52.53 99 LYS A N 1
ATOM 801 C CA . LYS A 1 99 ? -4.778 -10.643 33.882 1.00 52.53 99 LYS A CA 1
ATOM 802 C C . LYS A 1 99 ? -3.665 -11.237 33.002 1.00 52.53 99 LYS A C 1
ATOM 804 O O . LYS A 1 99 ? -2.878 -12.062 33.460 1.00 52.53 99 LYS A O 1
ATOM 809 N N . LYS A 1 100 ? -3.514 -10.731 31.779 1.00 47.53 100 LYS A N 1
ATOM 810 C CA . LYS A 1 100 ? -2.238 -10.828 31.057 1.00 47.53 100 LYS A CA 1
ATOM 811 C C . LYS A 1 100 ? -1.490 -9.504 31.135 1.00 47.53 100 LYS A C 1
ATOM 813 O O . LYS A 1 100 ? -2.054 -8.440 30.891 1.00 47.53 100 LYS A O 1
ATOM 818 N N . ASP A 1 101 ? -0.241 -9.609 31.583 1.00 52.88 101 ASP A N 1
ATOM 819 C CA . ASP A 1 101 ? 0.709 -8.519 31.760 1.00 52.88 101 ASP A CA 1
ATOM 820 C C . ASP A 1 101 ? 0.801 -7.652 30.499 1.00 52.88 101 ASP A C 1
ATOM 822 O O . ASP A 1 101 ? 0.821 -8.161 29.379 1.00 52.88 101 ASP A O 1
ATOM 826 N N . VAL A 1 102 ? 0.989 -6.343 30.692 1.00 54.38 102 VAL A N 1
ATOM 827 C CA . VAL A 1 102 ? 1.316 -5.335 29.658 1.00 54.38 102 VAL A CA 1
ATOM 828 C C . VAL A 1 102 ? 2.423 -5.809 28.689 1.00 54.38 102 VAL A C 1
ATOM 830 O O . VAL A 1 102 ? 2.491 -5.367 27.546 1.00 54.38 102 VAL A O 1
ATOM 833 N N . LYS A 1 103 ? 3.251 -6.777 29.106 1.00 52.44 103 LYS A N 1
ATOM 834 C CA . LYS A 1 103 ? 4.287 -7.431 28.292 1.00 52.44 103 LYS A CA 1
ATOM 835 C C . LYS A 1 103 ? 3.771 -8.234 27.090 1.00 52.44 103 LYS A C 1
ATOM 837 O O . LYS A 1 103 ? 4.511 -8.369 26.118 1.00 52.44 103 LYS A O 1
ATOM 842 N N . GLU A 1 104 ? 2.546 -8.760 27.106 1.00 52.59 104 GLU A N 1
ATOM 843 C CA . GLU A 1 104 ? 2.011 -9.486 25.941 1.00 52.59 104 GLU A CA 1
ATOM 844 C C . GLU A 1 104 ? 1.439 -8.557 24.865 1.00 52.59 104 GLU A C 1
ATOM 846 O O . GLU A 1 104 ? 1.509 -8.895 23.686 1.00 52.59 104 GLU A O 1
ATOM 851 N N . GLN A 1 105 ? 0.972 -7.355 25.229 1.00 53.19 105 GLN A N 1
ATOM 852 C CA . GLN A 1 105 ? 0.607 -6.332 24.237 1.00 53.19 105 GLN A CA 1
ATOM 853 C C . GLN A 1 105 ? 1.829 -5.882 23.423 1.00 53.19 105 GLN A C 1
ATOM 855 O O . GLN A 1 105 ? 1.715 -5.663 22.221 1.00 53.19 105 GLN A O 1
ATOM 860 N N . SER A 1 106 ? 3.020 -5.840 24.034 1.00 54.09 106 SER A N 1
ATOM 861 C CA . SER A 1 106 ? 4.273 -5.558 23.318 1.00 54.09 106 SER A CA 1
ATOM 862 C C . SER A 1 106 ? 4.802 -6.725 22.473 1.00 54.09 106 SER A C 1
ATOM 864 O O . SER A 1 106 ? 5.604 -6.496 21.573 1.00 54.09 106 SER A O 1
ATOM 866 N N . ALA A 1 107 ? 4.371 -7.967 22.723 1.00 53.84 107 ALA A N 1
ATOM 867 C CA . ALA A 1 107 ? 4.890 -9.142 22.016 1.00 53.84 107 ALA A CA 1
ATOM 868 C C . ALA A 1 107 ? 4.359 -9.281 20.573 1.00 53.84 107 ALA A C 1
ATOM 870 O O . ALA A 1 107 ? 4.909 -10.058 19.804 1.00 53.84 107 ALA A O 1
ATOM 871 N N . GLY A 1 108 ? 3.306 -8.539 20.203 1.00 58.44 108 GLY A N 1
ATOM 872 C CA . GLY A 1 108 ? 2.717 -8.545 18.854 1.00 58.44 108 GLY A CA 1
ATOM 873 C C . GLY A 1 108 ? 3.167 -7.404 17.934 1.00 58.44 108 GLY A C 1
ATOM 874 O O . GLY A 1 108 ? 2.628 -7.285 16.834 1.00 58.44 108 GLY A O 1
ATOM 875 N N . LEU A 1 109 ? 4.093 -6.556 18.398 1.00 67.00 109 LEU A N 1
ATOM 876 C CA . LEU A 1 109 ? 4.690 -5.444 17.641 1.00 67.00 109 LEU A CA 1
ATOM 877 C C . LEU A 1 109 ? 6.108 -5.777 17.150 1.00 67.00 109 LEU A C 1
ATOM 879 O O . LEU A 1 109 ? 6.861 -4.891 16.763 1.00 67.00 109 LEU A O 1
ATOM 883 N N . ASP A 1 110 ? 6.479 -7.056 17.152 1.00 73.81 110 ASP A N 1
ATOM 884 C CA . ASP A 1 110 ? 7.761 -7.566 16.658 1.00 73.81 110 ASP A CA 1
ATOM 885 C C . ASP A 1 110 ? 8.011 -7.262 15.169 1.00 73.81 110 ASP A C 1
ATOM 887 O O . ASP A 1 110 ? 9.158 -7.272 14.723 1.00 73.81 110 ASP A O 1
ATOM 891 N N . LYS A 1 111 ? 6.943 -6.941 14.428 1.00 75.56 111 LYS A N 1
ATOM 892 C CA . LYS A 1 111 ? 6.968 -6.553 13.009 1.00 75.56 111 LYS A CA 1
ATOM 893 C C . LYS A 1 111 ? 6.836 -5.043 12.752 1.00 75.56 111 LYS A C 1
ATOM 895 O O . LYS A 1 111 ? 6.542 -4.632 11.628 1.00 75.56 111 LYS A O 1
ATOM 900 N N . VAL A 1 112 ? 7.003 -4.217 13.787 1.00 85.12 112 VAL A N 1
ATOM 901 C CA . VAL A 1 112 ? 7.028 -2.749 13.684 1.00 85.12 112 VAL A CA 1
ATOM 902 C C . VAL A 1 112 ? 8.482 -2.288 13.717 1.00 85.12 112 VAL A C 1
ATOM 904 O O . VAL A 1 112 ? 9.165 -2.455 14.726 1.00 85.12 112 VAL A O 1
ATOM 907 N N . TYR A 1 113 ? 8.964 -1.728 12.610 1.00 86.69 113 TYR A N 1
ATOM 908 C CA . TYR A 1 113 ? 10.371 -1.373 12.413 1.00 86.69 113 TYR A CA 1
ATOM 909 C C . TYR A 1 113 ? 10.582 0.128 12.190 1.00 86.69 113 TYR A C 1
ATOM 911 O O . TYR A 1 113 ? 11.649 0.643 12.520 1.00 86.69 113 TYR A O 1
ATOM 919 N N . PHE A 1 114 ? 9.597 0.825 11.623 1.00 90.56 114 PHE A N 1
ATOM 920 C CA . PHE A 1 114 ? 9.715 2.209 11.169 1.00 90.56 114 PHE A CA 1
ATOM 921 C C . PHE A 1 114 ? 8.874 3.199 11.968 1.00 90.56 114 PHE A C 1
ATOM 923 O O . PHE A 1 114 ? 9.252 4.368 12.051 1.00 90.56 114 PHE A O 1
ATOM 930 N N . LEU A 1 115 ? 7.754 2.766 12.552 1.00 92.88 115 LEU A N 1
ATOM 931 C CA . LEU A 1 115 ? 6.946 3.658 13.382 1.00 92.88 115 LEU A CA 1
ATOM 932 C C . LEU A 1 115 ? 7.732 4.129 14.610 1.00 92.88 115 LEU A C 1
ATOM 934 O O . LEU A 1 115 ? 8.373 3.342 15.310 1.00 92.88 115 LEU A O 1
ATOM 938 N N . THR A 1 116 ? 7.613 5.417 14.931 1.00 93.25 116 THR A N 1
ATOM 939 C CA . THR A 1 116 ? 8.010 5.906 16.255 1.00 93.25 116 THR A CA 1
ATOM 940 C C . THR A 1 116 ? 7.086 5.332 17.329 1.00 93.25 116 THR A C 1
ATOM 942 O O . THR A 1 116 ? 5.981 4.871 17.040 1.00 93.25 116 THR A O 1
ATOM 945 N N . GLN A 1 117 ? 7.498 5.397 18.597 1.00 89.25 117 GLN A N 1
ATOM 946 C CA . GLN A 1 117 ? 6.648 4.955 19.707 1.00 89.25 117 GLN A CA 1
ATOM 947 C C . GLN A 1 117 ? 5.297 5.692 19.728 1.00 89.25 117 GLN A C 1
ATOM 949 O O . GLN A 1 117 ? 4.263 5.063 19.949 1.00 89.25 117 GLN A O 1
ATOM 954 N N . ASP A 1 118 ? 5.298 6.995 19.439 1.00 91.12 118 ASP A N 1
ATOM 955 C CA . ASP A 1 118 ? 4.079 7.806 19.377 1.00 91.12 118 ASP A CA 1
ATOM 956 C C . ASP A 1 118 ? 3.174 7.372 18.217 1.00 91.12 118 ASP A C 1
ATOM 958 O O . ASP A 1 118 ? 1.969 7.212 18.398 1.00 91.12 118 ASP A O 1
ATOM 962 N N . GLN A 1 119 ? 3.752 7.092 17.045 1.00 92.88 119 GLN A N 1
ATOM 963 C CA . GLN A 1 119 ? 2.999 6.579 15.899 1.00 92.88 119 GLN A CA 1
ATOM 964 C C . GLN A 1 119 ? 2.470 5.162 16.139 1.00 92.88 119 GLN A C 1
ATOM 966 O O . GLN A 1 119 ? 1.368 4.846 15.711 1.00 92.88 119 GLN A O 1
ATOM 971 N N . ALA A 1 120 ? 3.210 4.302 16.838 1.00 91.00 120 ALA A N 1
ATOM 972 C CA . ALA A 1 120 ? 2.727 2.975 17.211 1.00 91.00 120 ALA A CA 1
ATOM 973 C C . ALA A 1 120 ? 1.583 3.056 18.238 1.00 91.00 120 ALA A C 1
ATOM 975 O O . ALA A 1 120 ? 0.656 2.248 18.197 1.00 91.00 120 ALA A O 1
ATOM 976 N N . TYR A 1 121 ? 1.620 4.046 19.136 1.00 89.44 121 TYR A N 1
ATOM 977 C CA . TYR A 1 121 ? 0.537 4.318 20.081 1.00 89.44 121 TYR A CA 1
ATOM 978 C C . TYR A 1 121 ? -0.697 4.924 19.392 1.00 89.44 121 TYR A C 1
ATOM 980 O O . TYR A 1 121 ? -1.827 4.585 19.742 1.00 89.44 121 TYR A O 1
ATOM 988 N N . ASN A 1 122 ? -0.492 5.782 18.388 1.00 91.75 122 ASN A N 1
ATOM 989 C CA . ASN A 1 122 ? -1.550 6.393 17.587 1.00 91.75 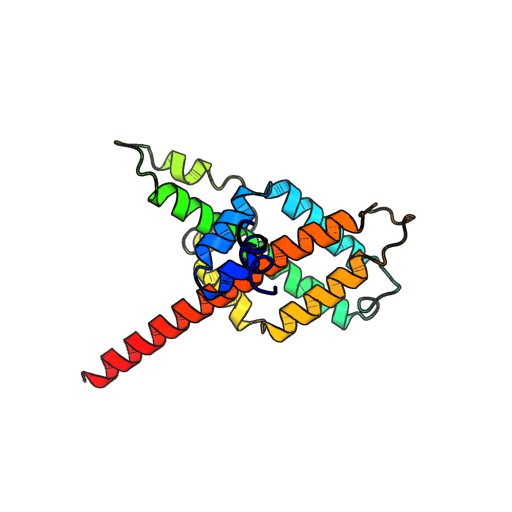122 ASN A CA 1
ATOM 990 C C . ASN A 1 122 ? -1.330 6.191 16.070 1.00 91.75 122 ASN A C 1
ATOM 992 O O . ASN A 1 122 ? -1.017 7.145 15.348 1.00 91.75 122 ASN A O 1
ATOM 996 N N . PRO A 1 123 ? -1.550 4.972 15.542 1.00 93.88 123 PRO A N 1
ATOM 997 C CA . PRO A 1 123 ? -1.275 4.651 14.135 1.00 93.88 123 PRO A CA 1
ATOM 998 C C . PRO A 1 123 ? -2.145 5.445 13.153 1.00 93.88 123 PRO A C 1
ATOM 1000 O O . PRO A 1 123 ? -1.794 5.614 11.986 1.00 93.88 123 PRO A O 1
ATOM 1003 N N . TYR A 1 124 ? -3.267 5.997 13.616 1.00 93.56 124 TYR A N 1
ATOM 1004 C CA . TYR A 1 124 ? -4.160 6.814 12.799 1.00 93.56 124 TYR A CA 1
ATOM 1005 C C . TYR A 1 124 ? -3.524 8.132 12.340 1.00 93.56 124 TYR A C 1
ATOM 1007 O O . TYR A 1 124 ? -3.878 8.631 11.270 1.00 93.56 124 TYR A O 1
ATOM 1015 N N . GLU A 1 125 ? -2.559 8.680 13.084 1.00 93.94 125 GLU A N 1
ATOM 1016 C CA . GLU A 1 125 ? -1.815 9.871 12.652 1.00 93.94 125 GLU A CA 1
ATOM 1017 C C . GLU A 1 125 ? -1.025 9.626 11.366 1.00 93.94 125 GLU A C 1
ATOM 1019 O O . GLU A 1 125 ? -0.923 10.521 10.527 1.00 93.94 125 GLU A O 1
ATOM 1024 N N . VAL A 1 126 ? -0.540 8.401 11.154 1.00 96.75 126 VAL A N 1
ATOM 1025 C CA . VAL A 1 126 ? 0.181 8.027 9.932 1.00 96.75 126 VAL A CA 1
ATOM 1026 C C . VAL A 1 126 ? -0.747 8.068 8.717 1.00 96.75 126 VAL A C 1
ATOM 1028 O O . VAL A 1 126 ? -0.377 8.621 7.681 1.00 96.75 126 VAL A O 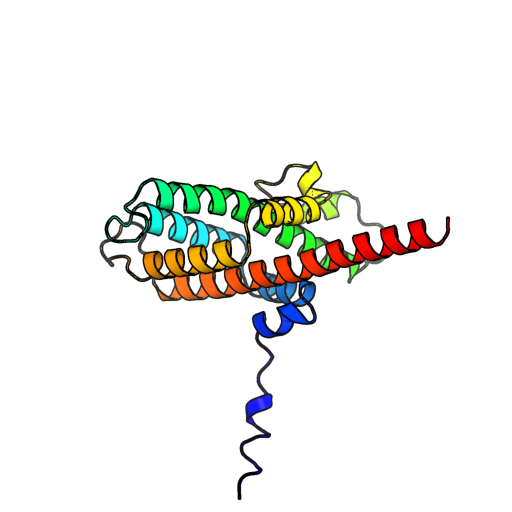1
ATOM 1031 N N . LEU A 1 127 ? -1.989 7.583 8.856 1.00 96.25 127 LEU A N 1
ATOM 1032 C CA . LEU A 1 127 ? -3.011 7.682 7.805 1.00 96.25 127 LEU A CA 1
ATOM 1033 C C . LEU A 1 127 ? -3.302 9.150 7.470 1.00 96.25 127 LEU A C 1
ATOM 1035 O O . LEU A 1 127 ? -3.369 9.525 6.299 1.00 96.25 127 LEU A O 1
ATOM 1039 N N . HIS A 1 128 ? -3.469 9.985 8.500 1.00 95.00 128 HIS A N 1
ATOM 1040 C CA . HIS A 1 128 ? -3.694 11.418 8.324 1.00 95.00 128 HIS A CA 1
ATOM 1041 C C . HIS A 1 128 ? -2.527 12.094 7.601 1.00 95.00 128 HIS A C 1
ATOM 1043 O O . HIS A 1 128 ? -2.763 12.852 6.659 1.00 95.00 128 HIS A O 1
ATOM 1049 N N . SER A 1 129 ? -1.291 11.796 8.006 1.00 95.75 129 SER A N 1
ATOM 1050 C CA . SER A 1 129 ? -0.081 12.324 7.379 1.00 95.75 129 SER A CA 1
ATOM 1051 C C . SER A 1 129 ? -0.033 11.967 5.891 1.00 95.75 129 SER A C 1
ATOM 1053 O O . SER A 1 129 ? -0.007 12.869 5.047 1.00 95.75 129 SER A O 1
ATOM 1055 N N . LEU A 1 130 ? -0.159 10.679 5.549 1.00 97.56 130 LEU A N 1
ATOM 1056 C CA . LEU A 1 130 ? -0.095 10.214 4.163 1.00 97.56 130 LEU A CA 1
ATOM 1057 C C . LEU A 1 130 ? -1.172 10.866 3.283 1.00 97.56 130 LEU A C 1
ATOM 1059 O O . LEU A 1 130 ? -0.849 11.451 2.251 1.00 97.56 130 LEU A O 1
ATOM 1063 N N . PHE A 1 131 ? -2.445 10.808 3.689 1.00 97.38 131 PHE A N 1
ATOM 1064 C CA . PHE A 1 131 ? -3.552 11.317 2.866 1.00 97.38 131 PHE A CA 1
ATOM 1065 C C . PHE A 1 131 ? -3.686 12.845 2.878 1.00 97.38 131 PHE A C 1
ATOM 1067 O O . PHE A 1 131 ? -4.437 13.398 2.072 1.00 97.38 131 PHE A O 1
ATOM 1074 N N . SER A 1 132 ? -2.958 13.543 3.757 1.00 95.19 132 SER A N 1
ATOM 1075 C CA . SER A 1 132 ? -2.771 14.996 3.663 1.00 95.19 132 SER A CA 1
ATOM 1076 C C . SER A 1 132 ? -1.699 15.385 2.641 1.00 95.19 132 SER A C 1
ATOM 1078 O O . SER A 1 132 ? -1.815 16.429 2.000 1.00 95.19 132 SER A O 1
ATOM 1080 N N . LYS A 1 133 ? -0.682 14.531 2.466 1.00 97.56 133 LYS A N 1
ATOM 1081 C CA . LYS A 1 133 ? 0.454 14.746 1.563 1.00 97.56 133 LYS A CA 1
ATOM 1082 C C . LYS A 1 133 ? 0.155 14.297 0.134 1.00 97.56 133 LYS A C 1
ATOM 1084 O O . LYS A 1 133 ? 0.505 14.997 -0.813 1.00 97.56 133 LYS A O 1
ATOM 1089 N N . PHE A 1 134 ? -0.517 13.159 -0.029 1.00 97.75 134 PHE A N 1
ATOM 1090 C CA . PHE A 1 134 ? -0.801 12.557 -1.327 1.00 97.75 134 PHE A CA 1
ATOM 1091 C C . PHE A 1 134 ? -2.299 12.400 -1.565 1.00 97.75 134 PHE A C 1
ATOM 1093 O O . PHE A 1 134 ? -3.043 11.866 -0.742 1.00 97.75 134 PHE A O 1
ATOM 1100 N N . SER A 1 135 ? -2.749 12.810 -2.750 1.00 97.62 135 SER A N 1
ATOM 1101 C CA . SER A 1 135 ? -4.110 12.502 -3.192 1.00 97.62 135 SER A CA 1
ATOM 1102 C C . SER A 1 135 ? -4.221 11.034 -3.615 1.00 97.62 135 SER A C 1
ATOM 1104 O O . SER A 1 135 ? -3.294 10.489 -4.210 1.00 97.62 135 SER A O 1
ATOM 1106 N N . MET A 1 136 ? -5.386 10.408 -3.423 1.00 97.56 136 MET A N 1
ATOM 1107 C CA . MET A 1 136 ? -5.603 9.047 -3.941 1.00 97.56 136 MET A CA 1
ATOM 1108 C C . MET A 1 136 ? -5.521 8.950 -5.463 1.00 97.56 136 MET A C 1
ATOM 1110 O O . MET A 1 136 ? -5.187 7.897 -5.989 1.00 97.56 136 MET A O 1
ATOM 1114 N N . ILE A 1 137 ? -5.803 10.039 -6.186 1.00 98.19 137 ILE A N 1
ATOM 1115 C CA . ILE A 1 137 ? -5.620 10.070 -7.644 1.00 98.19 137 ILE A CA 1
ATOM 1116 C C . ILE A 1 137 ? -4.136 9.917 -7.985 1.00 98.19 137 ILE A C 1
ATOM 1118 O O . ILE A 1 137 ? -3.802 9.162 -8.893 1.00 98.19 137 ILE A O 1
ATOM 1122 N N . TYR A 1 138 ? -3.264 10.616 -7.253 1.00 98.06 138 TYR A N 1
ATOM 1123 C CA . TYR A 1 138 ? -1.819 10.478 -7.402 1.00 98.06 138 TYR A CA 1
ATOM 1124 C C . TYR A 1 138 ? -1.366 9.058 -7.046 1.00 98.06 138 TYR A C 1
ATOM 1126 O O . TYR A 1 138 ? -0.764 8.406 -7.889 1.00 98.06 138 TYR A O 1
ATOM 1134 N N . ILE A 1 139 ? -1.748 8.550 -5.867 1.00 98.44 139 ILE A N 1
ATOM 1135 C CA . ILE A 1 139 ? -1.365 7.205 -5.402 1.00 98.44 139 ILE A CA 1
ATOM 1136 C C . ILE A 1 139 ? -1.752 6.132 -6.426 1.00 98.44 139 ILE A C 1
ATOM 1138 O O . ILE A 1 139 ? -0.917 5.322 -6.797 1.00 98.44 139 ILE A O 1
ATOM 1142 N N . ARG A 1 140 ? -2.989 6.138 -6.938 1.00 98.38 140 ARG A N 1
ATOM 1143 C CA . ARG A 1 140 ? -3.445 5.143 -7.928 1.00 98.38 140 ARG A CA 1
ATOM 1144 C C . ARG A 1 140 ? -2.655 5.190 -9.234 1.00 98.38 140 ARG A C 1
ATOM 1146 O O . ARG A 1 140 ? -2.376 4.148 -9.812 1.00 98.38 140 ARG A O 1
ATOM 1153 N N . ARG A 1 141 ? -2.322 6.391 -9.718 1.00 97.94 141 ARG A N 1
ATOM 1154 C CA . ARG A 1 141 ? -1.507 6.552 -10.933 1.00 97.94 141 ARG A CA 1
ATOM 1155 C C . ARG A 1 141 ? -0.100 6.018 -10.708 1.00 97.94 141 ARG A C 1
ATOM 1157 O O . ARG A 1 141 ? 0.343 5.182 -11.479 1.00 97.94 141 ARG A O 1
ATOM 1164 N N . GLU A 1 142 ? 0.519 6.419 -9.603 1.00 98.00 142 GLU A N 1
ATOM 1165 C CA . GLU A 1 142 ? 1.854 5.968 -9.216 1.00 98.00 142 GLU A CA 1
ATOM 1166 C C . GLU A 1 142 ? 1.903 4.442 -9.015 1.00 98.00 142 GLU A C 1
ATOM 1168 O O . GLU A 1 142 ? 2.841 3.799 -9.462 1.00 98.00 142 GLU A O 1
ATOM 1173 N N . LEU A 1 143 ? 0.870 3.826 -8.425 1.00 97.88 143 LEU A N 1
ATOM 1174 C CA . LEU A 1 143 ? 0.775 2.365 -8.302 1.00 97.88 143 LEU A CA 1
ATOM 1175 C C . LEU A 1 143 ? 0.673 1.652 -9.654 1.00 97.88 143 LEU A C 1
ATOM 1177 O O . LEU A 1 143 ? 1.244 0.576 -9.808 1.00 97.88 143 LEU A O 1
ATOM 1181 N N . ASN A 1 144 ? -0.064 2.210 -10.617 1.00 97.38 144 ASN A N 1
ATOM 1182 C CA . ASN A 1 144 ? -0.185 1.621 -11.953 1.00 97.38 144 ASN A CA 1
ATOM 1183 C C . ASN A 1 144 ? 1.130 1.721 -12.727 1.00 97.38 144 ASN A C 1
ATOM 1185 O O . ASN A 1 144 ? 1.556 0.747 -13.344 1.00 97.38 144 ASN A O 1
ATOM 1189 N N . ASP A 1 145 ? 1.785 2.876 -12.643 1.00 96.19 145 ASP A N 1
ATOM 1190 C CA . ASP A 1 145 ? 3.110 3.105 -13.209 1.00 96.19 145 ASP A CA 1
ATOM 1191 C C . ASP A 1 145 ? 4.141 2.153 -12.580 1.00 96.19 145 ASP A C 1
ATOM 1193 O O . ASP A 1 145 ? 4.923 1.508 -13.280 1.00 96.19 145 ASP A O 1
ATOM 1197 N N . TRP A 1 146 ? 4.086 1.974 -11.260 1.00 96.44 146 TRP A N 1
ATOM 1198 C CA . TRP A 1 146 ? 4.932 1.028 -10.542 1.00 96.44 146 TRP A CA 1
ATOM 1199 C C . TRP A 1 146 ? 4.632 -0.430 -10.920 1.00 96.44 146 TRP A C 1
ATOM 1201 O O . TRP A 1 146 ? 5.559 -1.233 -11.069 1.00 96.44 146 TRP A O 1
ATOM 1211 N N . LEU A 1 147 ? 3.360 -0.786 -11.132 1.00 96.25 147 LEU A N 1
ATOM 1212 C CA . LEU A 1 147 ? 2.950 -2.128 -11.556 1.00 96.25 147 LEU A CA 1
ATOM 1213 C C . LEU A 1 147 ? 3.523 -2.452 -12.929 1.00 96.25 147 LEU A C 1
ATOM 1215 O O . LEU A 1 147 ? 4.148 -3.499 -13.097 1.00 96.25 147 LEU A O 1
ATOM 1219 N N . GLN A 1 148 ? 3.345 -1.538 -13.881 1.00 94.38 148 GLN A N 1
ATOM 1220 C CA . GLN A 1 148 ? 3.861 -1.691 -15.233 1.00 94.38 148 GLN A CA 1
ATOM 1221 C C . GLN A 1 148 ? 5.388 -1.838 -15.214 1.00 94.38 148 GLN A C 1
ATOM 1223 O O . GLN A 1 148 ? 5.912 -2.808 -15.760 1.00 94.38 148 GLN A O 1
ATOM 1228 N N . ALA A 1 149 ? 6.084 -0.982 -14.454 1.00 92.88 149 ALA A N 1
ATOM 1229 C CA . ALA A 1 149 ? 7.533 -1.062 -14.280 1.00 92.88 149 ALA A CA 1
ATOM 1230 C C . ALA A 1 149 ? 8.001 -2.420 -13.744 1.00 92.88 149 ALA A C 1
ATOM 1232 O O . ALA A 1 149 ? 9.074 -2.876 -14.125 1.00 92.88 149 ALA A O 1
ATOM 1233 N N . GLY A 1 150 ? 7.219 -3.040 -12.850 1.00 92.38 150 GLY A N 1
ATOM 1234 C CA . GLY A 1 150 ? 7.504 -4.347 -12.255 1.00 92.38 150 GLY A CA 1
ATOM 1235 C C . GLY A 1 150 ? 7.191 -5.538 -13.166 1.00 92.38 150 GLY A C 1
ATOM 1236 O O . GLY A 1 150 ? 7.826 -6.583 -13.035 1.00 92.38 150 GLY A O 1
ATOM 1237 N N . ILE A 1 151 ? 6.222 -5.399 -14.073 1.00 91.69 151 ILE A N 1
ATOM 1238 C CA . ILE A 1 151 ? 5.881 -6.424 -15.070 1.00 91.69 151 ILE A CA 1
ATOM 1239 C C . ILE A 1 151 ? 6.898 -6.429 -16.214 1.00 91.69 151 ILE A C 1
ATOM 1241 O O . ILE A 1 151 ? 7.282 -7.505 -16.666 1.00 91.69 151 ILE A O 1
ATOM 1245 N N . ASP A 1 152 ? 7.358 -5.252 -16.639 1.00 89.94 152 ASP A N 1
ATOM 1246 C CA . ASP A 1 152 ? 8.266 -5.077 -17.782 1.00 89.94 152 ASP A CA 1
ATOM 1247 C C . ASP A 1 152 ? 9.738 -5.377 -17.458 1.00 89.94 152 ASP A C 1
ATOM 1249 O O . ASP A 1 152 ? 10.634 -5.095 -18.256 1.00 89.94 152 ASP A O 1
ATOM 1253 N N . ILE A 1 153 ? 10.012 -5.925 -16.276 1.00 85.56 153 ILE A N 1
ATOM 1254 C CA . ILE A 1 153 ? 11.370 -6.263 -15.860 1.00 85.56 153 ILE A CA 1
ATOM 1255 C C . ILE A 1 153 ? 11.863 -7.455 -16.663 1.00 85.56 153 ILE A C 1
ATOM 1257 O O . ILE A 1 153 ? 11.236 -8.514 -16.694 1.00 85.56 153 ILE A O 1
ATOM 1261 N N . ASP A 1 154 ? 13.013 -7.264 -17.303 1.00 77.81 154 ASP A N 1
ATOM 1262 C CA . ASP A 1 154 ? 13.691 -8.302 -18.065 1.00 77.81 154 ASP A CA 1
ATOM 1263 C C . ASP A 1 154 ? 14.036 -9.490 -17.147 1.00 77.81 154 ASP A C 1
ATOM 1265 O O . ASP A 1 154 ? 14.486 -9.321 -16.014 1.00 77.81 154 ASP A O 1
ATOM 1269 N N . GLU A 1 155 ? 13.859 -10.719 -17.633 1.00 69.44 155 GLU A N 1
ATOM 1270 C CA . GLU A 1 155 ? 14.211 -11.935 -16.889 1.00 69.44 155 GLU A CA 1
ATOM 1271 C C . GLU A 1 155 ? 15.712 -12.018 -16.546 1.00 69.44 155 GLU A C 1
ATOM 1273 O O . GLU A 1 155 ? 16.104 -12.768 -15.647 1.00 69.44 155 GLU A O 1
ATOM 1278 N N . SER A 1 156 ? 16.555 -11.248 -17.242 1.00 64.88 156 SER A N 1
ATOM 1279 C CA . SER A 1 156 ? 17.986 -11.094 -16.960 1.00 64.88 156 SER A CA 1
ATOM 1280 C C . SER A 1 156 ? 18.301 -10.154 -15.787 1.00 64.88 156 SER A C 1
ATOM 1282 O O . SER A 1 156 ? 19.463 -10.057 -15.376 1.00 64.88 156 SER A O 1
ATOM 1284 N N . ASP A 1 157 ? 17.290 -9.498 -15.211 1.00 70.75 157 ASP A N 1
ATOM 1285 C CA . ASP A 1 157 ? 17.439 -8.624 -14.055 1.00 70.75 157 ASP A CA 1
ATOM 1286 C C . ASP A 1 157 ? 17.864 -9.408 -12.797 1.00 70.75 157 ASP A C 1
ATOM 1288 O O . ASP A 1 157 ? 17.394 -10.512 -12.493 1.00 70.75 157 ASP A O 1
ATOM 1292 N N . LYS A 1 158 ? 18.778 -8.815 -12.024 1.00 76.56 158 LYS A N 1
ATOM 1293 C CA . LYS A 1 158 ? 19.357 -9.416 -10.815 1.00 76.56 158 LYS A CA 1
ATOM 1294 C C . LYS A 1 158 ? 18.322 -9.655 -9.717 1.00 76.56 158 LYS A C 1
ATOM 1296 O O . LYS A 1 158 ? 18.534 -10.534 -8.881 1.00 76.56 158 LYS A O 1
ATOM 1301 N N . VAL A 1 159 ? 17.226 -8.896 -9.698 1.00 77.69 159 VAL A N 1
ATOM 1302 C CA . VAL A 1 159 ? 16.175 -9.003 -8.681 1.00 77.69 159 VAL A CA 1
ATOM 1303 C C . VAL A 1 159 ? 15.315 -10.262 -8.887 1.00 77.69 159 VAL A C 1
ATOM 1305 O O . VAL A 1 159 ? 14.717 -10.752 -7.924 1.00 77.69 159 VAL A O 1
ATOM 1308 N N . GLN A 1 160 ? 15.293 -10.837 -10.103 1.00 79.56 160 GLN A N 1
ATOM 1309 C CA . GLN A 1 160 ? 14.522 -12.041 -10.469 1.00 79.56 160 GLN A CA 1
ATOM 1310 C C . GLN A 1 160 ? 13.056 -11.987 -10.000 1.00 79.56 160 GLN A C 1
ATOM 1312 O O . GLN A 1 160 ? 12.486 -12.960 -9.483 1.00 79.56 160 GLN A O 1
ATOM 1317 N N . LEU A 1 161 ? 12.439 -10.813 -10.129 1.00 85.75 161 LEU A N 1
ATOM 1318 C CA . LEU A 1 161 ? 11.073 -10.582 -9.694 1.00 85.75 161 LEU A CA 1
ATOM 1319 C C . LEU A 1 161 ? 10.097 -11.160 -10.722 1.00 85.75 161 LEU A C 1
ATOM 1321 O O . LEU A 1 161 ? 10.056 -10.744 -11.870 1.00 85.75 161 LEU A O 1
ATOM 1325 N N . LYS A 1 162 ? 9.286 -12.137 -10.311 1.00 90.44 162 LYS A N 1
ATOM 1326 C CA . LYS A 1 162 ? 8.281 -12.731 -11.202 1.00 90.44 162 LYS A CA 1
ATOM 1327 C C . LYS A 1 162 ? 7.052 -11.829 -11.286 1.00 90.44 162 LYS A C 1
ATOM 1329 O O . LYS A 1 162 ? 6.485 -11.516 -10.240 1.00 90.44 162 LYS A O 1
ATOM 1334 N N . ALA A 1 163 ? 6.557 -11.557 -12.495 1.00 91.88 163 ALA A N 1
ATOM 1335 C CA . ALA A 1 163 ? 5.357 -10.741 -12.732 1.00 91.88 163 ALA A CA 1
ATOM 1336 C C . ALA A 1 163 ? 4.139 -11.167 -11.886 1.00 91.88 163 ALA A C 1
ATOM 1338 O O . ALA A 1 163 ? 3.430 -10.328 -11.340 1.00 91.88 163 ALA A O 1
ATOM 1339 N N . ILE A 1 164 ? 3.928 -12.474 -11.680 1.00 93.06 164 ILE A N 1
ATOM 1340 C CA . ILE A 1 164 ? 2.833 -12.961 -10.823 1.00 93.06 164 ILE A CA 1
ATOM 1341 C C . ILE A 1 164 ? 2.960 -12.499 -9.364 1.00 93.06 164 ILE A C 1
ATOM 1343 O O . ILE A 1 164 ? 1.952 -12.235 -8.719 1.00 93.06 164 ILE A O 1
ATOM 1347 N N . ARG A 1 165 ? 4.183 -12.378 -8.831 1.00 93.00 165 ARG A N 1
ATOM 1348 C CA . ARG A 1 165 ? 4.393 -11.856 -7.475 1.00 93.00 165 ARG A CA 1
ATOM 1349 C C . ARG A 1 165 ? 4.085 -10.367 -7.414 1.00 93.00 165 ARG A C 1
ATOM 1351 O O . ARG A 1 165 ? 3.455 -9.948 -6.455 1.00 93.00 165 ARG A O 1
ATOM 1358 N N . VAL A 1 166 ? 4.468 -9.614 -8.447 1.00 95.00 166 VAL A N 1
ATOM 1359 C CA . VAL A 1 166 ? 4.139 -8.186 -8.573 1.00 95.00 166 VAL A CA 1
ATOM 1360 C C . VAL A 1 166 ? 2.627 -7.989 -8.562 1.00 95.00 166 VAL A C 1
ATOM 1362 O O . VAL A 1 166 ? 2.126 -7.217 -7.759 1.00 95.00 166 VAL A O 1
ATOM 1365 N N . LEU A 1 167 ? 1.894 -8.753 -9.377 1.00 96.12 167 LEU A N 1
ATOM 1366 C CA . LEU A 1 167 ? 0.432 -8.685 -9.448 1.00 96.12 167 LEU A CA 1
ATOM 1367 C C . LEU A 1 167 ? -0.246 -9.008 -8.110 1.00 96.12 167 LEU A C 1
ATOM 1369 O O . LEU A 1 167 ? -1.174 -8.313 -7.710 1.00 96.12 167 LEU A O 1
ATOM 1373 N N . LEU A 1 1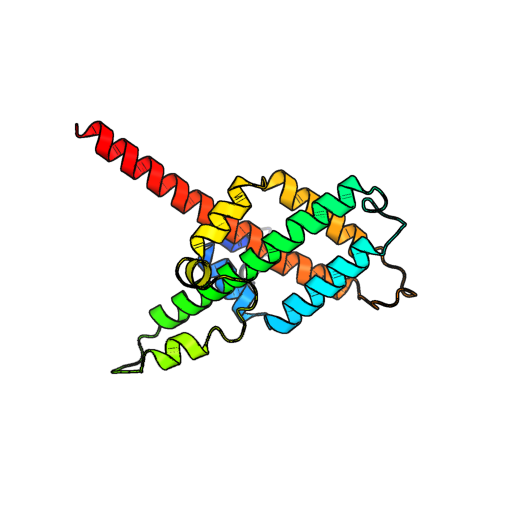68 ? 0.210 -10.049 -7.406 1.00 95.00 168 LEU A N 1
ATOM 1374 C CA . LEU A 1 168 ? -0.338 -10.396 -6.091 1.00 95.00 168 LEU A CA 1
ATOM 1375 C C . LEU A 1 168 ? -0.064 -9.288 -5.065 1.00 95.00 168 LEU A C 1
ATOM 1377 O O . LEU A 1 168 ? -0.992 -8.828 -4.408 1.00 95.00 168 LEU A O 1
ATOM 1381 N N . THR A 1 169 ? 1.181 -8.806 -4.987 1.00 96.44 169 THR A N 1
ATOM 1382 C CA . THR A 1 169 ? 1.558 -7.703 -4.092 1.00 96.44 169 THR A CA 1
ATOM 1383 C C . THR A 1 169 ? 0.795 -6.418 -4.418 1.00 96.44 169 THR A C 1
ATOM 1385 O O . THR A 1 169 ? 0.349 -5.744 -3.496 1.00 96.44 169 THR A O 1
ATOM 1388 N N . TYR A 1 170 ? 0.592 -6.102 -5.699 1.00 97.69 170 TYR A N 1
ATOM 1389 C CA . TYR A 1 170 ? -0.211 -4.963 -6.141 1.00 97.69 170 TYR A CA 1
ATOM 1390 C C . TYR A 1 170 ? -1.656 -5.061 -5.643 1.00 97.69 170 TYR A C 1
ATOM 1392 O O . TYR A 1 170 ? -2.144 -4.102 -5.058 1.00 97.69 170 TYR A O 1
ATOM 1400 N N . ASN A 1 171 ? -2.318 -6.211 -5.805 1.00 97.00 171 ASN A N 1
ATOM 1401 C CA . ASN A 1 171 ? -3.716 -6.378 -5.389 1.00 97.00 171 ASN A CA 1
ATOM 1402 C C . ASN A 1 171 ? -3.896 -6.189 -3.874 1.00 97.00 171 ASN A C 1
ATOM 1404 O O . ASN A 1 171 ? -4.828 -5.515 -3.430 1.00 97.00 171 ASN A O 1
ATOM 1408 N N . ASP A 1 172 ? -2.996 -6.773 -3.080 1.00 97.75 172 ASP A N 1
ATOM 1409 C CA . ASP A 1 172 ? -3.024 -6.637 -1.622 1.00 97.75 172 ASP A CA 1
ATOM 1410 C C . ASP A 1 172 ? -2.754 -5.183 -1.206 1.00 97.75 172 ASP A C 1
ATOM 1412 O O . ASP A 1 172 ? -3.462 -4.624 -0.363 1.00 97.75 172 ASP A O 1
ATOM 1416 N N . LEU A 1 173 ? -1.767 -4.541 -1.839 1.00 98.25 173 LEU A N 1
ATOM 1417 C CA . LEU A 1 173 ? -1.397 -3.154 -1.580 1.00 98.25 173 LEU A CA 1
ATOM 1418 C C . LEU A 1 173 ? -2.510 -2.167 -1.949 1.00 98.25 173 LEU A C 1
ATOM 1420 O O . LEU A 1 173 ? -2.825 -1.274 -1.161 1.00 98.25 173 LEU A O 1
ATOM 1424 N N . GLU A 1 174 ? -3.109 -2.330 -3.128 1.00 98.19 174 GLU A N 1
ATOM 1425 C CA . GLU A 1 174 ? -4.237 -1.528 -3.597 1.00 98.19 174 GLU A CA 1
ATOM 1426 C C . GLU A 1 174 ? -5.403 -1.642 -2.612 1.00 98.19 174 GLU A C 1
ATOM 1428 O O . GLU A 1 174 ? -5.928 -0.626 -2.151 1.00 98.19 174 GLU A O 1
ATOM 1433 N N . CYS A 1 175 ? -5.752 -2.866 -2.203 1.00 98.38 175 CYS A N 1
ATOM 1434 C CA . CYS A 1 175 ? -6.813 -3.089 -1.230 1.00 98.38 175 CYS A CA 1
ATOM 1435 C C . CYS A 1 175 ? -6.528 -2.395 0.112 1.00 98.38 175 CYS A C 1
ATOM 1437 O O . CYS A 1 175 ? -7.428 -1.772 0.681 1.00 98.38 175 CYS A O 1
ATOM 1439 N N . LEU A 1 176 ? -5.295 -2.480 0.623 1.00 98.50 176 LEU A N 1
ATOM 1440 C CA . LEU A 1 176 ? -4.897 -1.824 1.872 1.00 98.50 176 LEU A CA 1
ATOM 1441 C C . LEU A 1 176 ? -4.979 -0.297 1.770 1.00 98.50 176 LEU A C 1
ATOM 1443 O O . LEU A 1 176 ? -5.516 0.347 2.673 1.00 98.50 176 LEU A O 1
ATOM 1447 N N . LEU A 1 177 ? -4.493 0.287 0.673 1.00 98.50 177 LEU A N 1
ATOM 1448 C CA . LEU A 1 177 ? -4.516 1.735 0.449 1.00 98.50 177 LEU A CA 1
ATOM 1449 C C . LEU A 1 177 ? -5.939 2.274 0.310 1.00 98.50 177 LEU A C 1
ATOM 1451 O O . LEU A 1 177 ? -6.282 3.294 0.913 1.00 98.50 177 LEU A O 1
ATOM 1455 N N . GLU A 1 178 ? -6.785 1.576 -0.440 1.00 98.38 178 GLU A N 1
ATOM 1456 C CA . GLU A 1 178 ? -8.182 1.956 -0.618 1.00 98.38 178 GLU A CA 1
ATOM 1457 C C . GLU A 1 178 ? -8.960 1.830 0.697 1.00 98.38 178 GLU A C 1
ATOM 1459 O O . GLU A 1 178 ? -9.658 2.766 1.102 1.00 98.38 178 GLU A O 1
ATOM 1464 N N . ALA A 1 179 ? -8.774 0.733 1.437 1.00 98.19 179 ALA A N 1
ATOM 1465 C CA . ALA A 1 179 ? -9.356 0.569 2.766 1.00 98.19 179 ALA A CA 1
ATOM 1466 C C . ALA A 1 179 ? -8.925 1.689 3.723 1.00 98.19 179 ALA A C 1
ATOM 1468 O O . ALA A 1 179 ? -9.771 2.331 4.356 1.00 98.19 179 ALA A O 1
ATOM 1469 N N . ALA A 1 180 ? -7.623 1.978 3.788 1.00 98.00 180 ALA A N 1
ATOM 1470 C CA . ALA A 1 180 ? -7.074 3.036 4.626 1.00 98.00 180 ALA A CA 1
ATOM 1471 C C . ALA A 1 180 ? -7.670 4.407 4.275 1.00 98.00 180 ALA A C 1
ATOM 1473 O O . ALA A 1 180 ? -8.053 5.168 5.168 1.00 98.00 180 ALA A O 1
ATOM 1474 N N . TYR A 1 181 ? -7.824 4.709 2.985 1.00 97.88 181 TYR A N 1
ATOM 1475 C CA . TYR A 1 181 ? -8.412 5.965 2.533 1.00 97.88 181 TYR A CA 1
ATOM 1476 C C . TYR A 1 181 ? -9.896 6.086 2.892 1.00 97.88 181 TYR A C 1
ATOM 1478 O O . TYR A 1 181 ? -10.351 7.132 3.369 1.00 97.88 181 TYR A O 1
ATOM 1486 N N . HIS A 1 182 ? -10.673 5.019 2.694 1.00 97.06 182 HIS A N 1
ATOM 1487 C CA . HIS A 1 182 ? -12.085 4.998 3.072 1.00 97.06 182 HIS A CA 1
ATOM 1488 C C . HIS A 1 182 ? -12.264 5.146 4.583 1.00 97.06 182 HIS A C 1
ATOM 1490 O O . HIS A 1 182 ? -13.151 5.887 5.023 1.00 97.06 182 HIS A O 1
ATOM 1496 N N . TYR A 1 183 ? -11.396 4.516 5.375 1.00 95.06 183 TYR A N 1
ATOM 1497 C CA . TYR A 1 183 ? -11.359 4.701 6.819 1.00 95.06 183 TYR A CA 1
ATOM 1498 C C . TYR A 1 183 ? -11.043 6.158 7.197 1.00 95.06 183 TYR A C 1
ATOM 1500 O O . TYR A 1 183 ? -11.838 6.796 7.890 1.00 95.06 183 TYR A O 1
ATOM 1508 N N . TYR A 1 184 ? -9.970 6.733 6.647 1.00 95.19 184 TYR A N 1
ATOM 1509 C CA . TYR A 1 184 ? -9.584 8.136 6.844 1.00 95.19 184 TYR A CA 1
ATOM 1510 C C . TYR A 1 184 ? -10.717 9.122 6.508 1.00 95.19 184 TYR A C 1
ATOM 1512 O O . TYR A 1 184 ? -11.017 10.048 7.264 1.00 95.19 184 TYR A O 1
ATOM 1520 N N . LYS A 1 185 ? -11.432 8.922 5.394 1.00 94.12 185 LYS A N 1
ATOM 1521 C CA . LYS A 1 185 ? -12.566 9.793 5.041 1.00 94.12 185 LYS A CA 1
ATOM 1522 C C . LYS A 1 185 ? -13.693 9.731 6.062 1.00 94.12 185 LYS A C 1
ATOM 1524 O O . LYS A 1 185 ? -14.370 10.740 6.269 1.00 94.12 185 LYS A O 1
ATOM 1529 N N . ARG A 1 186 ? -13.947 8.558 6.648 1.00 91.88 186 ARG A N 1
ATOM 1530 C CA . ARG A 1 186 ? -14.999 8.378 7.657 1.00 91.88 186 ARG A CA 1
ATOM 1531 C C . ARG A 1 186 ? -14.633 9.096 8.950 1.00 91.88 186 ARG A C 1
ATOM 1533 O O . ARG A 1 186 ? -15.482 9.816 9.474 1.00 91.88 186 ARG A O 1
ATOM 1540 N N . THR A 1 187 ? -13.388 8.975 9.407 1.00 85.88 187 THR A N 1
ATOM 1541 C CA . THR A 1 187 ? -12.923 9.653 10.625 1.00 85.88 187 THR A CA 1
ATOM 1542 C C . THR A 1 187 ? -12.959 11.171 10.450 1.00 85.88 187 THR A C 1
ATOM 1544 O O . THR A 1 187 ? -13.611 11.857 11.236 1.00 85.88 187 THR A O 1
ATOM 1547 N N . VAL A 1 188 ? -12.402 11.709 9.358 1.00 80.06 188 VAL A N 1
ATOM 1548 C CA . VAL A 1 188 ? -12.401 13.160 9.078 1.00 80.06 188 VAL A CA 1
ATOM 1549 C C . VAL A 1 188 ? -13.816 13.737 8.970 1.00 80.06 188 VAL A C 1
ATOM 1551 O O . VAL A 1 188 ? -14.091 14.816 9.500 1.00 80.06 188 VAL A O 1
ATOM 1554 N N . LYS A 1 189 ? -14.743 13.038 8.300 1.00 74.69 189 LYS A N 1
ATOM 1555 C CA . LYS A 1 189 ? -16.153 13.466 8.235 1.00 74.69 189 LYS A CA 1
ATOM 1556 C C . LYS A 1 189 ? -16.820 13.448 9.612 1.00 74.69 189 LYS A C 1
ATOM 1558 O O . LYS A 1 189 ? -17.607 14.348 9.901 1.00 74.69 189 LYS A O 1
ATOM 1563 N N . GLY A 1 190 ? -16.510 12.448 10.438 1.00 72.19 190 GLY A N 1
ATOM 1564 C CA . GLY A 1 190 ? -16.988 12.351 11.817 1.00 72.19 190 GLY A CA 1
ATOM 1565 C C . GLY A 1 190 ? -16.579 13.566 12.650 1.00 72.19 190 GLY A C 1
ATOM 1566 O O . GLY A 1 190 ? -17.445 14.210 13.241 1.00 72.19 190 GLY A O 1
ATOM 1567 N N . TYR A 1 191 ? -15.296 13.939 12.602 1.00 63.91 191 TYR A N 1
ATOM 1568 C CA . TYR A 1 191 ? -14.769 15.112 13.310 1.00 63.91 191 TYR A CA 1
ATOM 1569 C C . TYR A 1 191 ? -15.472 16.413 12.900 1.00 63.91 191 TYR A C 1
ATOM 1571 O O . TYR A 1 191 ? -16.009 17.116 13.754 1.00 63.91 191 TYR A O 1
ATOM 1579 N N . ARG A 1 192 ? -15.585 16.692 11.593 1.00 68.81 192 ARG A N 1
ATOM 1580 C CA . ARG A 1 192 ? -16.240 17.923 11.103 1.00 68.81 192 ARG A CA 1
ATOM 1581 C C . ARG A 1 192 ? -17.717 18.016 11.490 1.00 68.81 192 ARG A C 1
ATOM 1583 O O . ARG A 1 192 ? -18.221 19.105 11.748 1.00 68.81 192 ARG A O 1
ATOM 1590 N N . LYS A 1 193 ? -18.428 16.883 11.528 1.00 65.50 193 LYS A N 1
ATOM 1591 C CA . LYS A 1 193 ? -19.836 16.843 11.954 1.00 65.50 193 LYS A CA 1
ATOM 1592 C C . LYS A 1 193 ? -19.978 17.154 13.448 1.00 65.50 193 LYS A C 1
ATOM 1594 O O . LYS A 1 193 ? -20.920 17.840 13.831 1.00 65.50 193 LYS A O 1
ATOM 1599 N N . MET A 1 194 ? -19.052 16.672 14.276 1.00 61.00 194 MET A N 1
ATOM 1600 C CA . MET A 1 194 ? -19.053 16.937 15.716 1.00 61.00 194 MET A CA 1
ATOM 1601 C C . MET A 1 194 ? -18.759 18.413 16.023 1.00 61.00 194 MET A C 1
ATOM 1603 O O . MET A 1 194 ? -19.471 19.021 16.815 1.00 61.00 194 MET A O 1
ATOM 1607 N N . GLU A 1 195 ? -17.784 19.016 15.339 1.00 64.75 195 GLU A N 1
ATOM 1608 C CA . GLU A 1 195 ? -17.468 20.446 15.475 1.00 64.75 195 GLU A CA 1
ATOM 1609 C C . GLU A 1 195 ? -18.630 21.347 15.041 1.00 64.75 195 GLU A C 1
ATOM 1611 O O . GLU A 1 195 ? -18.990 22.280 15.758 1.00 64.75 195 GLU A O 1
ATOM 1616 N N . ALA A 1 196 ? -19.270 21.042 13.906 1.00 64.81 196 ALA A N 1
ATOM 1617 C CA . ALA A 1 196 ? -20.429 21.794 13.429 1.00 64.81 196 ALA A CA 1
ATOM 1618 C C . ALA A 1 196 ? -21.617 21.716 14.405 1.00 64.81 196 ALA A C 1
ATOM 1620 O O . ALA A 1 196 ? -22.278 22.723 14.650 1.00 64.81 196 ALA A O 1
ATOM 1621 N N . ASN A 1 197 ? -21.864 20.543 14.999 1.00 70.12 197 ASN A N 1
ATOM 1622 C CA . ASN A 1 197 ? -22.908 20.375 16.011 1.00 70.12 197 ASN A CA 1
ATOM 1623 C C . ASN A 1 197 ? -22.606 21.171 17.288 1.00 70.12 197 ASN A C 1
ATOM 1625 O O . ASN A 1 197 ? -23.516 21.773 17.847 1.00 70.12 197 ASN A O 1
ATOM 1629 N N . ASN A 1 198 ? -21.346 21.212 17.727 1.00 65.62 198 ASN A N 1
ATOM 1630 C CA . ASN A 1 198 ? -20.943 21.981 18.906 1.00 65.62 198 ASN A CA 1
ATOM 1631 C C . ASN A 1 198 ? -21.048 23.497 18.671 1.00 65.62 198 ASN A C 1
ATOM 1633 O O . ASN A 1 198 ? -21.440 24.224 19.576 1.00 65.62 198 ASN A O 1
ATOM 1637 N N . MET A 1 199 ? -20.754 23.971 17.455 1.00 69.69 199 MET A N 1
ATOM 1638 C CA . MET A 1 199 ? -20.900 25.385 17.083 1.00 69.69 199 MET A CA 1
ATOM 1639 C C . MET A 1 199 ? -22.360 25.819 16.903 1.00 69.69 199 MET A C 1
ATOM 1641 O O . MET A 1 199 ? -22.662 26.990 17.080 1.00 69.69 199 MET A O 1
ATOM 1645 N N . ALA A 1 200 ? -23.269 24.899 16.567 1.00 69.62 200 ALA A N 1
ATOM 1646 C CA . ALA A 1 200 ? -24.701 25.188 16.443 1.00 69.62 200 ALA A CA 1
ATOM 1647 C C . ALA A 1 200 ? -25.451 25.209 17.792 1.00 69.62 200 ALA A C 1
ATOM 1649 O O . ALA A 1 200 ? -26.620 25.589 17.830 1.00 69.62 200 ALA A O 1
ATOM 1650 N N . MET A 1 201 ? -24.812 24.761 18.878 1.00 65.75 201 MET A N 1
ATOM 1651 C CA . MET A 1 201 ? -25.368 24.774 20.239 1.00 65.75 201 MET A CA 1
ATOM 1652 C C . MET A 1 201 ? -24.906 25.979 21.080 1.00 65.75 201 MET A C 1
ATOM 1654 O O . MET A 1 201 ? -25.311 26.085 22.239 1.00 65.75 201 MET A O 1
ATOM 1658 N N . LEU A 1 202 ? -24.070 26.856 20.515 1.00 57.94 202 LEU A N 1
ATOM 1659 C CA . LEU A 1 202 ? -23.631 28.130 21.097 1.00 57.94 202 LEU A CA 1
ATOM 1660 C C . LEU A 1 202 ? -24.420 29.293 20.486 1.00 57.94 202 LEU A C 1
ATOM 1662 O O . LEU A 1 202 ? -24.711 30.244 21.243 1.00 57.94 202 LEU A O 1
#

Radius of gyration: 19.95 Å; Cα contacts (8 Å, |Δi|>4): 153; chains: 1; bounding box: 54×48×54 Å

Organism: NCBI:txid2569763

Sequence (202 aa):
MNSVVAAEVLNKPPLCIELVETDPLRAIARVFDSIDFDCFRLNLNRWFHAAIENQNHVYEEHCHRQGLQTLFVDLELLLEALYVIHRNELLSSHPLDGKKDVKEQSAGLDKVYFLTQDQAYNPYEVLHSLFSKFSMIYIRRELNDWLQAGIDIDESDKVQLKAIRVLLTYNDLECLLEAAYHYYKRTVKGYRKMEANNMAML

Foldseek 3Di:
DPPPVVPVVPPDDDQLLVCLQPPLLVSLLVLPVVDDLVVLVVLVVLLLVLLCPQCPAPNVDPVLNVVSVVLVLLLVLLNLLSQLSSVVVVCVVDVDPDDDDPVVNVVSSPVPDPDDPVCSVPVLVSLVVNCVVDPVVRVVVSLVRSLVSSPPRDCPDPSNRHNVSSVVSSSSSVSNNSSSVSVNVVVVVVVVVVVVVVVVVD

Nearest PDB structures (foldseek):
  5vju-assembly1_A  TM=3.449E-01  e=4.024E-01  synthetic construct
  2oer-assembly1_B  TM=2.374E-01  e=7.530E+00  Pseudomonas aeruginosa

Mean predicted aligned error: 7.86 Å